Protein AF-V5EXM2-F1 (afdb_monomer_lite)

Secondary structure (DSSP, 8-state):
--HHHHHHHHHHHHHHTTS------PPP--TTSHHHHTT-PPPHHHHHHHHHHHHHS-PPSS-EEEEEE-TT-HHHHHHHHHHHHSSSS-SS--EEEEEE-TTSPEEEEEEE---HHHHHHHHGGGGGG-TTTTT--EEEEEEE-TTSPPEEEEEEEESSTHHHHHHHHHS--B-HHHHHHHHT----PPP-

Structure (mmCIF, N/CA/C/O backbone):
data_AF-V5EXM2-F1
#
_entry.id   AF-V5EXM2-F1
#
loop_
_atom_site.group_PDB
_atom_site.id
_atom_site.type_symbol
_atom_site.label_atom_id
_atom_site.label_alt_id
_atom_site.label_comp_id
_atom_site.label_asym_id
_atom_site.label_entity_id
_atom_site.label_seq_id
_atom_site.pdbx_PDB_ins_code
_atom_site.Cartn_x
_atom_site.Cartn_y
_atom_site.Cartn_z
_atom_site.occupancy
_atom_site.B_iso_or_equiv
_atom_site.auth_seq_id
_atom_site.auth_comp_id
_atom_site.auth_asym_id
_atom_site.auth_atom_id
_atom_site.pdbx_PDB_model_num
ATOM 1 N N . MET A 1 1 ? 71.764 18.000 -4.859 1.00 52.66 1 MET A N 1
ATOM 2 C CA . MET A 1 1 ? 70.547 18.421 -4.122 1.00 52.66 1 MET A CA 1
ATOM 3 C C . MET A 1 1 ? 69.247 18.201 -4.927 1.00 52.66 1 MET A C 1
ATOM 5 O O . MET A 1 1 ? 68.248 18.824 -4.618 1.00 52.66 1 MET A O 1
ATOM 9 N N . GLN A 1 2 ? 69.227 17.290 -5.917 1.00 54.72 2 GLN A N 1
ATOM 10 C CA . GLN A 1 2 ? 68.080 17.067 -6.829 1.00 54.72 2 GLN A CA 1
ATOM 11 C C . GLN A 1 2 ? 67.349 15.725 -6.624 1.00 54.72 2 GLN A C 1
ATOM 13 O O . GLN A 1 2 ? 66.209 15.574 -7.043 1.00 54.72 2 GLN A O 1
ATOM 18 N N . VAL A 1 3 ? 67.958 14.751 -5.938 1.00 48.56 3 VAL A N 1
ATOM 19 C CA . VAL A 1 3 ? 67.388 13.392 -5.798 1.00 48.56 3 VAL A CA 1
ATOM 20 C C . VAL A 1 3 ? 66.293 13.322 -4.720 1.00 48.56 3 VAL A C 1
ATOM 22 O O . VAL A 1 3 ? 65.346 12.550 -4.834 1.00 48.56 3 VAL A O 1
ATOM 25 N N . ARG A 1 4 ? 66.355 14.191 -3.700 1.00 41.91 4 ARG A N 1
ATOM 26 C CA . ARG A 1 4 ? 65.355 14.245 -2.614 1.00 41.91 4 ARG A CA 1
ATOM 27 C C . ARG A 1 4 ? 64.009 14.846 -3.034 1.00 41.91 4 ARG A C 1
ATOM 29 O O . ARG A 1 4 ? 63.000 14.543 -2.412 1.00 41.91 4 ARG A O 1
ATOM 36 N N . GLN A 1 5 ? 63.983 15.662 -4.088 1.00 48.09 5 GLN A N 1
ATOM 37 C CA . GLN A 1 5 ? 62.765 16.324 -4.566 1.00 48.09 5 GLN A CA 1
ATOM 38 C C . GLN A 1 5 ? 61.901 15.373 -5.412 1.00 48.09 5 GLN A C 1
ATOM 40 O O . GLN A 1 5 ? 60.679 15.391 -5.304 1.00 48.09 5 GLN A O 1
ATOM 45 N N . ILE A 1 6 ? 62.530 14.474 -6.178 1.00 52.81 6 ILE A N 1
ATOM 46 C CA . ILE A 1 6 ? 61.842 13.496 -7.039 1.00 52.81 6 ILE A CA 1
ATOM 47 C C . ILE A 1 6 ? 61.110 12.433 -6.203 1.00 52.81 6 ILE A C 1
ATOM 49 O O . ILE A 1 6 ? 59.976 12.073 -6.511 1.00 52.81 6 ILE A O 1
ATOM 53 N N . LEU A 1 7 ? 61.712 11.987 -5.096 1.00 48.03 7 LEU A N 1
ATOM 54 C CA . LEU A 1 7 ? 61.092 11.027 -4.173 1.00 48.03 7 LEU A CA 1
ATOM 55 C C . LEU A 1 7 ? 59.841 11.587 -3.477 1.00 48.03 7 LEU A C 1
ATOM 57 O O . LEU A 1 7 ? 58.894 10.841 -3.244 1.00 48.03 7 LEU A O 1
ATOM 61 N N . PHE A 1 8 ? 59.801 12.894 -3.201 1.00 50.97 8 PHE A N 1
ATOM 62 C CA . PHE A 1 8 ? 58.643 13.534 -2.569 1.00 50.97 8 PHE A CA 1
ATOM 63 C C . PHE A 1 8 ? 57.449 13.649 -3.532 1.00 50.97 8 PHE A C 1
ATOM 65 O O . PHE A 1 8 ? 56.317 13.366 -3.145 1.00 50.97 8 PHE A O 1
ATOM 72 N N . TYR A 1 9 ? 57.696 13.973 -4.807 1.00 50.25 9 TYR A N 1
ATOM 73 C CA . TYR A 1 9 ? 56.645 13.997 -5.834 1.00 50.25 9 TYR A CA 1
ATOM 74 C C . TYR A 1 9 ? 56.125 12.596 -6.177 1.00 50.25 9 TYR A C 1
ATOM 76 O O . TYR A 1 9 ? 54.918 12.419 -6.337 1.00 50.25 9 TYR A O 1
ATOM 84 N N . ALA A 1 10 ? 56.998 11.585 -6.219 1.00 51.72 10 ALA A N 1
ATOM 85 C CA . ALA A 1 10 ? 56.579 10.201 -6.438 1.00 51.72 10 ALA A CA 1
ATOM 86 C C . ALA A 1 10 ? 55.663 9.687 -5.310 1.00 51.72 10 ALA A C 1
ATOM 88 O O . ALA A 1 10 ? 54.694 8.982 -5.578 1.00 51.72 10 ALA A O 1
ATOM 89 N N . PHE A 1 11 ? 55.911 10.092 -4.059 1.00 47.28 11 PHE A N 1
ATOM 90 C CA . PHE A 1 11 ? 55.087 9.683 -2.919 1.00 47.28 11 PHE A CA 1
ATOM 91 C C . PHE A 1 11 ? 53.701 10.354 -2.906 1.00 47.28 11 PHE A C 1
ATOM 93 O O . PHE A 1 11 ? 52.715 9.716 -2.544 1.00 47.28 11 PHE A O 1
ATOM 100 N N . ILE A 1 12 ? 53.596 11.611 -3.358 1.00 51.69 12 ILE A N 1
ATOM 101 C CA . ILE A 1 12 ? 52.316 12.344 -3.441 1.00 51.69 12 ILE A CA 1
ATOM 102 C C . ILE A 1 12 ? 51.418 11.797 -4.565 1.00 51.69 12 ILE A C 1
ATOM 104 O O . ILE A 1 12 ? 50.200 11.735 -4.410 1.00 51.69 12 ILE A O 1
ATOM 108 N N . VAL A 1 13 ? 51.995 11.342 -5.682 1.00 50.03 13 VAL A N 1
ATOM 109 C CA . VAL A 1 13 ? 51.214 10.746 -6.783 1.00 50.03 13 VAL A CA 1
ATOM 110 C C . VAL A 1 13 ? 50.684 9.356 -6.409 1.00 50.03 13 VAL A C 1
ATOM 112 O O . VAL A 1 13 ? 49.566 9.007 -6.784 1.00 50.03 13 VAL A O 1
ATOM 115 N N . VAL A 1 14 ? 51.428 8.576 -5.618 1.00 48.16 14 VAL A N 1
ATOM 116 C CA . VAL A 1 14 ? 50.991 7.233 -5.193 1.00 48.16 14 VAL A CA 1
ATOM 117 C C . VAL A 1 14 ? 49.853 7.291 -4.163 1.00 48.16 14 VAL A C 1
ATOM 119 O O . VAL A 1 14 ? 48.978 6.427 -4.185 1.00 48.16 14 VAL A O 1
ATOM 122 N N . THR A 1 15 ? 49.782 8.322 -3.315 1.00 47.47 15 THR A N 1
ATOM 123 C CA . THR A 1 15 ? 48.682 8.464 -2.341 1.00 47.47 15 THR A CA 1
ATOM 124 C C . THR A 1 15 ? 47.398 9.044 -2.942 1.00 47.47 15 THR A C 1
ATOM 126 O O . THR A 1 15 ? 46.314 8.736 -2.450 1.00 47.47 15 THR A O 1
ATOM 129 N N . PHE A 1 16 ? 47.473 9.800 -4.045 1.00 40.69 16 PHE A N 1
ATOM 130 C CA . PHE A 1 16 ? 46.283 10.363 -4.702 1.00 40.69 16 PHE A CA 1
ATOM 131 C C . PHE A 1 16 ? 45.486 9.361 -5.555 1.00 40.69 16 PHE A C 1
ATOM 133 O O . PHE A 1 16 ? 44.303 9.581 -5.802 1.00 40.69 16 PHE A O 1
ATOM 140 N N . ILE A 1 17 ? 46.081 8.238 -5.973 1.00 47.41 17 ILE A N 1
ATOM 141 C CA . ILE A 1 17 ? 45.398 7.229 -6.814 1.00 47.41 17 ILE A CA 1
ATOM 142 C C . ILE A 1 17 ? 44.594 6.217 -5.966 1.00 47.41 17 ILE A C 1
ATOM 144 O O . ILE A 1 17 ? 43.781 5.457 -6.487 1.00 47.41 17 ILE A O 1
ATOM 148 N N . TRP A 1 18 ? 44.750 6.237 -4.639 1.00 41.38 18 TRP A N 1
ATOM 149 C CA . TRP A 1 18 ? 43.935 5.450 -3.700 1.00 41.38 18 TRP A CA 1
ATOM 1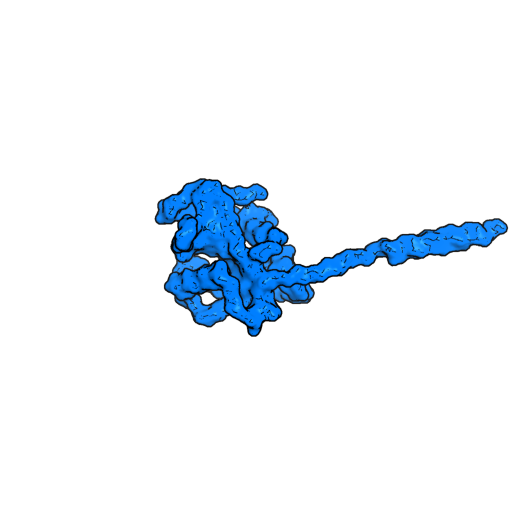50 C C . TRP A 1 18 ? 42.738 6.215 -3.116 1.00 41.38 18 TRP A C 1
ATOM 152 O O . TRP A 1 18 ? 42.017 5.692 -2.268 1.00 41.38 18 TRP A O 1
ATOM 162 N N . GLY A 1 19 ? 42.486 7.439 -3.583 1.00 40.16 19 GLY A N 1
ATOM 163 C CA . GLY A 1 19 ? 41.277 8.188 -3.269 1.00 40.16 19 GLY A CA 1
ATOM 164 C C . GLY A 1 19 ? 40.171 7.905 -4.285 1.00 40.16 19 GLY A C 1
ATOM 165 O O . GLY A 1 19 ? 40.330 8.191 -5.466 1.00 40.16 19 GLY A O 1
ATOM 1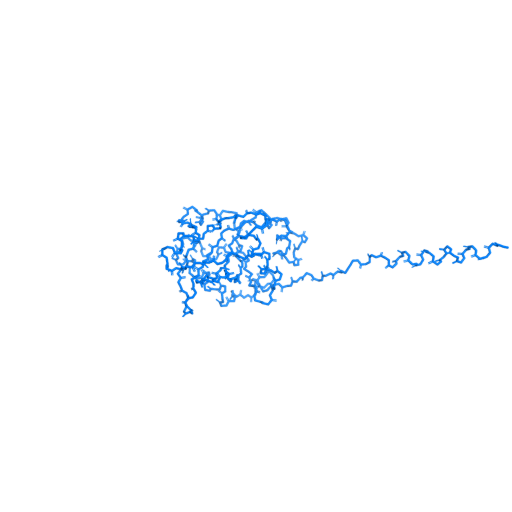66 N N . CYS A 1 20 ? 39.032 7.407 -3.800 1.00 45.62 20 CYS A N 1
ATOM 167 C CA . CYS A 1 20 ? 37.744 7.310 -4.506 1.00 45.62 20 CYS A CA 1
ATOM 168 C C . CYS A 1 20 ? 37.494 6.062 -5.374 1.00 45.62 20 CYS A C 1
ATOM 170 O O . CYS A 1 20 ? 36.904 6.152 -6.450 1.00 45.62 20 CYS A O 1
ATOM 172 N N . VAL A 1 21 ? 37.769 4.859 -4.858 1.00 40.53 21 VAL A N 1
ATOM 173 C CA . VAL A 1 21 ? 36.898 3.723 -5.212 1.00 40.53 21 VAL A CA 1
ATOM 174 C C . VAL A 1 21 ? 35.639 3.857 -4.363 1.00 40.53 21 VAL A C 1
ATOM 176 O O . VAL A 1 21 ? 35.590 3.385 -3.229 1.00 40.53 21 VAL A O 1
ATOM 179 N N . ALA A 1 22 ? 34.627 4.550 -4.893 1.00 46.78 22 ALA A N 1
ATOM 180 C CA . ALA A 1 22 ? 33.300 4.546 -4.290 1.00 46.78 22 ALA A CA 1
ATOM 181 C C . ALA A 1 22 ? 32.884 3.080 -4.067 1.00 46.78 22 ALA A C 1
ATOM 183 O O . ALA A 1 22 ? 32.997 2.279 -5.008 1.00 46.78 22 ALA A O 1
ATOM 184 N N . PRO A 1 23 ? 32.450 2.688 -2.854 1.00 39.12 23 PRO A N 1
ATOM 185 C CA . PRO A 1 23 ? 32.012 1.327 -2.612 1.00 39.12 23 PRO A CA 1
ATOM 186 C C . PRO A 1 23 ? 30.907 1.022 -3.618 1.00 39.12 23 PRO A C 1
ATOM 188 O O . PRO A 1 23 ? 29.861 1.667 -3.631 1.00 39.12 23 PRO A O 1
ATOM 191 N N . ARG A 1 24 ? 31.149 0.054 -4.510 1.00 38.88 24 ARG A N 1
ATOM 192 C CA . ARG A 1 24 ? 30.105 -0.497 -5.375 1.00 38.88 24 ARG A CA 1
ATOM 193 C C . ARG A 1 24 ? 29.160 -1.278 -4.471 1.00 38.88 24 ARG A C 1
ATOM 195 O O . ARG A 1 24 ? 29.269 -2.500 -4.364 1.00 38.88 24 ARG A O 1
ATOM 202 N N . THR A 1 25 ? 28.260 -0.574 -3.792 1.00 47.91 25 THR A N 1
ATOM 203 C CA . THR A 1 25 ? 27.122 -1.172 -3.105 1.00 47.91 25 THR A CA 1
ATOM 204 C C . THR A 1 25 ? 26.387 -2.002 -4.144 1.00 47.91 25 THR A C 1
ATOM 206 O O . THR A 1 25 ? 25.862 -1.509 -5.144 1.00 47.91 25 THR A O 1
ATOM 209 N N . ARG A 1 26 ? 26.453 -3.327 -3.982 1.00 50.69 26 ARG A N 1
ATOM 210 C CA . ARG A 1 26 ? 25.687 -4.232 -4.834 1.00 50.69 26 ARG A CA 1
ATOM 211 C C . ARG A 1 26 ? 24.223 -3.840 -4.642 1.00 50.69 26 ARG A C 1
ATOM 213 O O . ARG A 1 26 ? 23.793 -3.801 -3.493 1.00 50.69 26 ARG A O 1
ATOM 220 N N . PRO A 1 27 ? 23.454 -3.589 -5.713 1.00 56.47 27 PRO A N 1
ATOM 221 C CA . PRO A 1 27 ? 22.081 -3.156 -5.529 1.00 56.47 27 PRO A CA 1
ATOM 222 C C . PRO A 1 27 ? 21.318 -4.252 -4.787 1.00 56.47 27 PRO A C 1
ATOM 224 O O . PRO A 1 27 ? 21.400 -5.431 -5.177 1.00 56.47 27 PRO A O 1
ATOM 227 N N . GLN A 1 28 ? 20.633 -3.859 -3.714 1.00 62.09 28 GLN A N 1
ATOM 228 C CA . GLN A 1 28 ? 19.894 -4.766 -2.848 1.00 62.09 28 GLN A CA 1
ATOM 229 C C . GLN A 1 28 ? 18.811 -5.484 -3.668 1.00 62.09 28 GLN A C 1
ATOM 231 O O . GLN A 1 28 ? 18.211 -4.927 -4.594 1.00 62.09 28 GLN A O 1
ATOM 236 N N . LYS A 1 29 ? 18.622 -6.781 -3.405 1.00 59.94 29 LYS A N 1
ATOM 237 C CA . LYS A 1 29 ? 17.594 -7.590 -4.069 1.00 59.94 29 LYS A CA 1
ATOM 238 C C . LYS A 1 29 ? 16.406 -7.722 -3.131 1.00 59.94 29 LYS A C 1
ATOM 240 O O . LYS A 1 29 ? 16.472 -8.506 -2.193 1.00 59.94 29 LYS A O 1
ATOM 245 N N . TYR A 1 30 ? 15.319 -7.029 -3.440 1.00 64.31 30 TYR A N 1
ATOM 246 C CA . TYR A 1 30 ? 14.054 -7.232 -2.741 1.00 64.31 30 TYR A CA 1
ATOM 247 C C . TYR A 1 30 ? 13.278 -8.419 -3.347 1.00 64.31 30 TYR A C 1
ATOM 249 O O . TYR A 1 30 ? 13.287 -8.599 -4.584 1.00 64.31 30 TYR A O 1
ATOM 257 N N . PRO A 1 31 ? 12.604 -9.234 -2.513 1.00 57.19 31 PRO A N 1
ATOM 258 C CA . PRO A 1 31 ? 11.591 -10.181 -2.970 1.00 57.19 31 PRO A CA 1
ATOM 259 C C . PRO A 1 31 ? 10.565 -9.486 -3.878 1.00 57.19 31 PRO A C 1
ATOM 261 O O . PRO A 1 31 ? 10.174 -8.349 -3.636 1.00 57.19 31 PRO A O 1
ATOM 264 N N . GLY A 1 32 ? 10.184 -10.147 -4.974 1.00 53.75 32 GLY A N 1
ATOM 265 C CA . GLY A 1 32 ? 9.247 -9.605 -5.965 1.00 53.75 32 GLY A CA 1
ATOM 266 C C . GLY A 1 32 ? 9.788 -8.549 -6.959 1.00 53.75 32 GLY A C 1
ATOM 267 O O . GLY A 1 32 ? 9.046 -8.073 -7.814 1.00 53.75 32 GLY A O 1
ATOM 268 N N . SER A 1 33 ? 11.084 -8.213 -6.977 1.00 57.12 33 SER A N 1
ATOM 269 C CA . SER A 1 33 ? 11.683 -7.466 -8.108 1.00 57.12 33 SER A CA 1
ATOM 270 C C . SER A 1 33 ? 11.597 -8.250 -9.441 1.00 57.12 33 SER A C 1
ATOM 272 O O . SER A 1 33 ? 11.385 -9.458 -9.456 1.00 57.12 33 SER A O 1
ATOM 274 N N . ARG A 1 34 ? 11.759 -7.608 -10.614 1.00 52.56 34 ARG A N 1
ATOM 275 C CA . ARG A 1 34 ? 11.484 -8.211 -11.953 1.00 52.56 34 ARG A CA 1
ATOM 276 C C . ARG A 1 34 ? 12.113 -9.603 -12.200 1.00 52.56 34 ARG A C 1
ATOM 278 O O . ARG A 1 34 ? 11.586 -10.352 -13.014 1.00 52.56 34 ARG A O 1
ATOM 285 N N . GLY A 1 35 ? 13.215 -9.942 -11.522 1.00 44.28 35 GLY A N 1
ATOM 286 C CA . GLY A 1 35 ? 13.870 -11.257 -11.597 1.00 44.28 35 GLY A CA 1
ATOM 287 C C . GLY A 1 35 ? 13.246 -12.371 -10.737 1.00 44.28 35 GLY A C 1
ATOM 288 O O . GLY A 1 35 ? 13.585 -13.536 -10.937 1.00 44.28 35 GLY A O 1
ATOM 289 N N . THR A 1 36 ? 12.355 -12.037 -9.800 1.00 47.81 36 THR A N 1
ATOM 290 C CA . THR A 1 36 ? 11.598 -12.963 -8.938 1.00 47.81 36 THR A CA 1
ATOM 291 C C . THR A 1 36 ? 10.095 -12.956 -9.243 1.00 47.81 36 THR A C 1
ATOM 293 O O . THR A 1 36 ? 9.458 -13.986 -9.054 1.00 47.81 36 THR A O 1
ATOM 296 N N . VAL A 1 37 ? 9.541 -11.888 -9.846 1.00 51.38 37 VAL A N 1
ATOM 297 C CA . VAL A 1 37 ? 8.148 -11.878 -10.370 1.00 51.38 37 VAL A CA 1
ATOM 298 C C . VAL A 1 37 ? 7.919 -12.966 -11.418 1.00 51.38 37 VAL A C 1
ATOM 300 O O . VAL A 1 37 ? 6.855 -13.573 -11.464 1.00 51.38 37 VAL A O 1
ATOM 303 N N . SER A 1 38 ? 8.907 -13.223 -12.281 1.00 46.25 38 SER A N 1
ATOM 304 C CA . SER A 1 38 ? 8.812 -14.279 -13.296 1.00 46.25 38 SER A CA 1
ATOM 305 C C . SER A 1 38 ? 8.952 -15.692 -12.719 1.00 46.25 38 SER A C 1
ATOM 307 O O . SER A 1 38 ? 8.753 -16.652 -13.457 1.00 46.25 38 SER A O 1
ATOM 309 N N . LYS A 1 39 ? 9.311 -15.827 -11.434 1.00 46.12 39 LYS A N 1
ATOM 310 C CA . LYS A 1 39 ? 9.654 -17.101 -10.786 1.00 46.12 39 LYS A CA 1
ATOM 311 C C . LYS A 1 39 ? 8.672 -17.548 -9.698 1.00 46.12 39 LYS A C 1
ATOM 313 O O . LYS A 1 39 ? 8.855 -18.638 -9.172 1.00 46.12 39 LYS A O 1
ATOM 318 N N . GLY A 1 40 ? 7.649 -16.768 -9.348 1.00 52.28 40 GLY A N 1
ATOM 319 C CA . GLY A 1 40 ? 6.733 -17.171 -8.279 1.00 52.28 40 GLY A CA 1
ATOM 320 C C . GLY A 1 40 ? 5.542 -16.246 -8.050 1.00 52.28 40 GLY A C 1
ATOM 321 O O . GLY A 1 40 ? 5.506 -15.108 -8.523 1.00 52.28 40 GLY A O 1
ATOM 322 N N . ARG A 1 41 ? 4.556 -16.783 -7.317 1.00 66.44 41 ARG A N 1
ATOM 323 C CA . ARG A 1 41 ? 3.422 -16.040 -6.743 1.00 66.44 41 ARG A CA 1
ATOM 324 C C . ARG A 1 41 ? 3.938 -15.016 -5.719 1.00 66.44 41 ARG A C 1
ATOM 326 O O . ARG A 1 41 ? 5.077 -15.124 -5.267 1.00 66.44 41 ARG A O 1
ATOM 333 N N . ALA A 1 42 ? 3.120 -14.013 -5.395 1.00 76.62 42 ALA A N 1
ATOM 334 C CA . ALA A 1 42 ? 3.431 -13.081 -4.313 1.00 76.62 42 ALA A CA 1
ATOM 335 C C . ALA A 1 42 ? 3.641 -13.829 -2.987 1.00 76.62 42 ALA A C 1
ATOM 337 O O . ALA A 1 42 ? 3.134 -14.941 -2.824 1.00 76.62 42 ALA A O 1
ATOM 338 N N . THR A 1 43 ? 4.386 -13.230 -2.054 1.00 83.94 43 THR A N 1
ATOM 339 C CA . THR A 1 43 ? 4.405 -13.711 -0.663 1.00 83.94 43 THR A CA 1
ATOM 340 C C . THR A 1 43 ? 2.986 -13.698 -0.103 1.00 83.94 43 THR A C 1
ATOM 342 O O . THR A 1 43 ? 2.155 -12.920 -0.567 1.00 83.94 43 THR A O 1
ATOM 345 N N . GLU A 1 44 ? 2.689 -14.541 0.886 1.00 85.38 44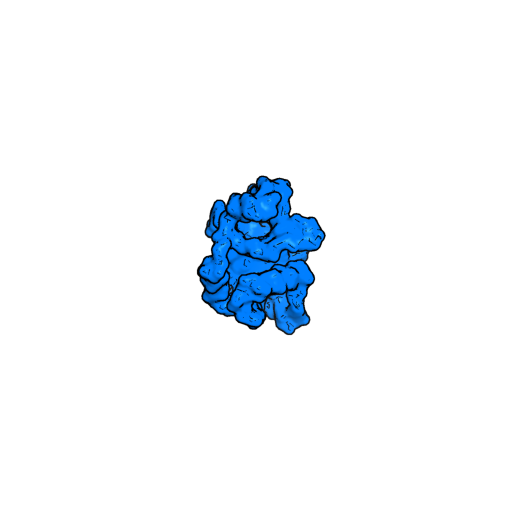 GLU A N 1
ATOM 346 C CA . GLU A 1 44 ? 1.335 -14.651 1.454 1.00 85.38 44 GLU A CA 1
ATOM 347 C C . GLU A 1 44 ? 0.792 -13.290 1.910 1.00 85.38 44 GLU A C 1
ATOM 349 O O . GLU A 1 44 ? -0.310 -12.909 1.512 1.00 85.38 44 GLU A O 1
ATOM 354 N N . ARG A 1 45 ? 1.627 -12.500 2.605 1.00 87.38 45 ARG A N 1
ATOM 355 C CA . ARG A 1 45 ? 1.308 -11.132 3.046 1.00 87.38 45 ARG A CA 1
ATOM 356 C C . ARG A 1 45 ? 0.861 -10.242 1.887 1.00 87.38 45 ARG A C 1
ATOM 358 O O . ARG A 1 45 ? -0.180 -9.610 1.956 1.00 87.38 45 ARG A O 1
ATOM 365 N N . VAL A 1 46 ? 1.617 -10.205 0.791 1.00 89.25 46 VAL A N 1
ATOM 366 C CA . VAL A 1 46 ? 1.282 -9.378 -0.382 1.00 89.25 46 VAL A CA 1
ATOM 367 C C . VAL A 1 46 ? 0.113 -9.976 -1.182 1.00 89.25 46 VAL A C 1
ATOM 369 O O . VAL A 1 46 ? -0.686 -9.248 -1.778 1.00 89.25 46 VAL A O 1
ATOM 372 N N . GLN A 1 47 ? -0.010 -11.303 -1.204 1.00 88.19 47 GLN A N 1
ATOM 373 C CA . GLN A 1 47 ? -1.057 -12.024 -1.923 1.00 88.19 47 GLN A CA 1
ATOM 374 C C . GLN A 1 47 ? -2.442 -11.780 -1.316 1.00 88.19 47 GLN A C 1
ATOM 376 O O . GLN A 1 47 ? -3.420 -11.738 -2.070 1.00 88.19 47 GLN A O 1
ATOM 381 N N . GLU A 1 48 ? -2.539 -11.571 -0.003 1.00 90.69 48 GLU A N 1
ATOM 382 C CA . GLU A 1 48 ? -3.792 -11.177 0.639 1.00 90.69 48 GLU A CA 1
ATOM 383 C C . GLU A 1 48 ? -4.311 -9.853 0.062 1.00 90.69 48 GLU A C 1
ATOM 385 O O . GLU A 1 48 ? -5.425 -9.810 -0.462 1.00 90.69 48 GLU A O 1
ATOM 390 N N . PHE A 1 49 ? -3.474 -8.811 0.012 1.00 91.88 49 PHE A N 1
ATOM 391 C CA . PHE A 1 49 ? -3.845 -7.520 -0.584 1.00 91.88 49 PHE A CA 1
ATOM 392 C C . PHE A 1 49 ? -4.278 -7.653 -2.044 1.00 91.88 49 PHE A C 1
ATOM 394 O O . PHE A 1 49 ? -5.285 -7.072 -2.445 1.00 91.88 49 PHE A O 1
ATOM 401 N N . ILE A 1 50 ? -3.543 -8.430 -2.848 1.00 88.50 50 ILE A N 1
ATOM 402 C CA . ILE A 1 50 ? -3.887 -8.662 -4.260 1.00 88.50 50 ILE A CA 1
ATOM 403 C C . ILE A 1 50 ? -5.266 -9.321 -4.385 1.00 88.50 50 ILE A C 1
ATOM 405 O O . ILE A 1 50 ? -6.037 -8.955 -5.273 1.00 88.50 50 ILE A O 1
ATOM 409 N N . THR A 1 51 ? -5.572 -10.283 -3.512 1.00 88.06 51 THR A N 1
ATOM 410 C CA . THR A 1 51 ? -6.853 -11.001 -3.501 1.00 88.06 51 THR A CA 1
ATOM 411 C C . THR A 1 51 ? -8.001 -10.087 -3.079 1.00 88.06 51 THR A C 1
ATOM 413 O O . THR A 1 51 ? -9.026 -10.046 -3.753 1.00 88.06 51 THR A O 1
ATOM 416 N N . ARG A 1 52 ? -7.832 -9.297 -2.012 1.00 88.62 52 ARG A N 1
ATOM 417 C CA . ARG A 1 52 ? -8.864 -8.353 -1.552 1.00 88.62 52 ARG A CA 1
ATOM 418 C C . ARG A 1 52 ? -9.128 -7.256 -2.586 1.00 88.62 52 ARG A C 1
ATOM 420 O O . ARG A 1 52 ? -10.279 -6.955 -2.896 1.00 88.62 52 ARG A O 1
ATOM 427 N N . LEU A 1 53 ? -8.067 -6.716 -3.194 1.00 87.25 53 LEU A N 1
ATOM 428 C CA . LEU A 1 53 ? -8.182 -5.723 -4.263 1.00 87.25 53 LEU A CA 1
ATOM 429 C C . LEU A 1 53 ? -8.942 -6.264 -5.472 1.00 87.25 53 LEU A C 1
ATOM 431 O O . LEU A 1 53 ? -9.789 -5.557 -6.012 1.00 87.25 53 LEU A O 1
ATOM 435 N N . SER A 1 54 ? -8.669 -7.495 -5.911 1.00 82.88 54 SER A N 1
ATOM 436 C CA . SER A 1 54 ? -9.355 -8.072 -7.075 1.00 82.88 54 SER A CA 1
ATOM 437 C C . SER A 1 54 ? -10.835 -8.365 -6.820 1.00 82.88 54 SER A C 1
ATOM 439 O O . SER A 1 54 ? -11.619 -8.344 -7.763 1.00 82.88 54 SER A O 1
ATOM 441 N N . GLN A 1 55 ? -11.226 -8.604 -5.566 1.00 85.19 55 GLN A N 1
ATOM 442 C CA . GLN A 1 55 ? -12.624 -8.802 -5.177 1.00 85.19 55 GLN A CA 1
ATOM 443 C C . GLN A 1 55 ? -13.411 -7.488 -5.143 1.00 85.19 55 GLN A C 1
ATOM 445 O O . GLN A 1 55 ? -14.562 -7.446 -5.568 1.00 85.19 55 GLN A O 1
ATOM 450 N N . GLN A 1 56 ? -12.800 -6.410 -4.649 1.00 78.44 56 GLN A N 1
ATOM 451 C CA . GLN A 1 56 ? -13.477 -5.118 -4.496 1.00 78.44 56 GLN A CA 1
ATOM 452 C C . GLN A 1 56 ? -13.481 -4.269 -5.770 1.00 78.44 56 GLN A C 1
ATOM 454 O O . GLN A 1 56 ? -14.289 -3.352 -5.917 1.00 78.44 56 GLN A O 1
ATOM 459 N N . THR A 1 57 ? -12.567 -4.540 -6.700 1.00 67.62 57 THR A N 1
ATOM 460 C CA . THR A 1 57 ? -12.343 -3.676 -7.857 1.00 67.62 57 THR A CA 1
ATOM 461 C C . THR A 1 57 ? -12.533 -4.443 -9.158 1.00 67.62 57 THR A C 1
ATOM 463 O O . THR A 1 57 ? -12.113 -5.587 -9.296 1.00 67.62 57 THR A O 1
ATOM 466 N N . ARG A 1 58 ? -13.090 -3.784 -10.182 1.00 67.44 58 ARG A N 1
ATOM 467 C CA . ARG A 1 58 ? -13.109 -4.305 -11.564 1.00 67.44 58 ARG A CA 1
ATOM 468 C C . ARG A 1 58 ? -11.731 -4.197 -12.230 1.00 67.44 58 ARG A C 1
ATOM 470 O O . ARG A 1 58 ? -11.623 -3.845 -13.403 1.00 67.44 58 ARG A O 1
ATOM 477 N N . ILE A 1 59 ? -10.660 -4.414 -11.472 1.00 65.31 59 ILE A N 1
ATOM 478 C CA . ILE A 1 59 ? -9.311 -4.386 -12.011 1.00 65.31 59 ILE A CA 1
ATOM 479 C C . ILE A 1 59 ? -9.086 -5.691 -12.795 1.00 65.31 59 ILE A C 1
ATOM 481 O O . ILE A 1 59 ? -9.397 -6.772 -12.296 1.00 65.31 59 ILE A O 1
ATOM 485 N N . PRO A 1 60 ? -8.547 -5.624 -14.026 1.00 60.41 60 PRO A N 1
ATOM 486 C CA . PRO A 1 60 ? -8.341 -6.803 -14.858 1.00 60.41 60 PRO A CA 1
ATOM 487 C C . PRO A 1 60 ? -7.437 -7.845 -14.182 1.00 60.41 60 PRO A C 1
ATOM 489 O O . PRO A 1 60 ? -6.543 -7.480 -13.413 1.00 60.41 60 PRO A O 1
ATOM 492 N N . PRO A 1 61 ? -7.594 -9.140 -14.509 1.00 54.56 61 PRO A N 1
ATOM 493 C CA . PRO A 1 61 ? -6.780 -10.206 -13.938 1.00 54.56 61 PRO A CA 1
ATOM 494 C C . PRO A 1 61 ? -5.282 -9.956 -14.180 1.00 54.56 61 PRO A C 1
ATOM 496 O O . PRO A 1 61 ? -4.835 -9.704 -15.300 1.00 54.56 61 PRO A O 1
ATOM 499 N N . ARG A 1 62 ? -4.482 -10.042 -13.106 1.00 65.94 62 ARG A N 1
ATOM 500 C CA . ARG A 1 62 ? -3.026 -9.769 -13.084 1.00 65.94 62 ARG A CA 1
ATOM 501 C C . ARG A 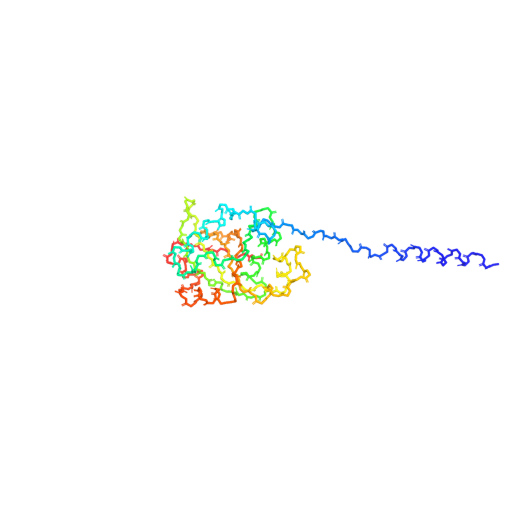1 62 ? -2.656 -8.356 -13.578 1.00 65.94 62 ARG A C 1
ATOM 503 O O . ARG A 1 62 ? -1.866 -8.215 -14.523 1.00 65.94 62 ARG A O 1
ATOM 510 N N . PRO A 1 63 ? -3.151 -7.299 -12.921 1.00 71.69 63 PRO A N 1
ATOM 511 C CA . PRO A 1 63 ? -2.923 -5.911 -13.335 1.00 71.69 63 PRO A CA 1
ATOM 512 C C . PRO A 1 63 ? -1.505 -5.420 -12.993 1.00 71.69 63 PRO A C 1
ATOM 514 O O . PRO A 1 63 ? -1.031 -4.413 -13.529 1.00 71.69 63 PRO A O 1
ATOM 517 N N . TYR A 1 64 ? -0.810 -6.141 -12.110 1.00 78.62 64 TYR A N 1
ATOM 518 C CA . TYR A 1 64 ? 0.483 -5.762 -11.558 1.00 78.62 64 TYR A CA 1
ATOM 519 C C . TYR A 1 64 ? 1.636 -6.372 -12.360 1.00 78.62 64 TYR A C 1
ATOM 521 O O . TYR A 1 64 ? 1.584 -7.516 -12.817 1.00 78.62 64 TYR A O 1
ATOM 529 N N . LYS A 1 65 ? 2.680 -5.570 -12.566 1.00 77.94 65 LYS A N 1
ATOM 530 C CA . LYS A 1 65 ? 3.921 -5.940 -13.257 1.00 77.94 65 LYS A CA 1
ATOM 531 C C . LYS A 1 65 ? 5.012 -6.357 -12.283 1.00 77.94 65 LYS A C 1
ATOM 533 O O . LYS A 1 65 ? 5.875 -7.144 -12.652 1.00 77.94 65 LYS A O 1
ATOM 538 N N . VAL A 1 66 ? 5.005 -5.750 -11.100 1.00 80.81 66 VAL A N 1
ATOM 539 C CA . VAL A 1 66 ? 5.981 -5.942 -10.027 1.00 80.81 66 VAL A CA 1
ATOM 540 C C . VAL A 1 66 ? 5.234 -5.815 -8.707 1.00 80.81 66 VAL A C 1
ATOM 542 O O . VAL A 1 66 ? 4.332 -4.982 -8.598 1.00 80.81 66 VAL A O 1
ATOM 545 N N . TRP A 1 67 ? 5.616 -6.628 -7.737 1.00 84.75 67 TRP A N 1
ATOM 546 C CA . TRP A 1 67 ? 5.210 -6.506 -6.344 1.00 84.75 67 TRP A CA 1
ATOM 547 C C . TRP A 1 67 ? 6.478 -6.520 -5.493 1.00 84.75 67 TRP A C 1
ATOM 549 O O . TRP A 1 67 ? 7.428 -7.177 -5.876 1.00 84.75 67 TRP A O 1
ATOM 559 N N . LEU A 1 68 ? 6.541 -5.781 -4.398 1.00 85.88 68 LEU A N 1
ATOM 560 C CA . LEU A 1 68 ? 7.672 -5.798 -3.471 1.00 85.88 68 LEU A CA 1
ATOM 561 C C . LEU A 1 68 ? 7.137 -6.106 -2.080 1.00 85.88 68 LEU A C 1
ATOM 563 O O . LEU A 1 68 ? 6.071 -5.605 -1.726 1.00 85.88 68 LEU A O 1
ATOM 567 N N . ASP A 1 69 ? 7.872 -6.913 -1.327 1.00 87.69 69 ASP A N 1
ATOM 568 C CA . ASP A 1 69 ? 7.613 -7.186 0.088 1.00 87.69 69 ASP A CA 1
ATOM 569 C C . ASP A 1 69 ? 8.724 -6.526 0.909 1.00 87.69 69 ASP A C 1
ATOM 571 O O . ASP A 1 69 ? 9.904 -6.688 0.575 1.00 87.69 69 ASP A O 1
ATOM 575 N N . VAL A 1 70 ? 8.352 -5.759 1.937 1.00 87.88 70 VAL A N 1
ATOM 576 C CA . VAL A 1 70 ? 9.321 -5.070 2.804 1.00 87.88 70 VAL A CA 1
ATOM 577 C C . VAL A 1 70 ? 9.931 -5.977 3.870 1.00 87.88 70 VAL A C 1
ATOM 579 O O . VAL A 1 70 ? 10.791 -5.526 4.617 1.00 87.88 70 VAL A O 1
ATOM 582 N N . ASN A 1 71 ? 9.516 -7.243 3.972 1.00 83.62 71 ASN A N 1
ATOM 583 C CA . ASN A 1 71 ? 10.015 -8.165 4.990 1.00 83.62 71 ASN A CA 1
ATOM 584 C C . ASN A 1 71 ? 11.558 -8.236 5.013 1.00 83.62 71 ASN A C 1
ATOM 586 O O . ASN A 1 71 ? 12.180 -8.728 4.067 1.00 83.62 71 ASN A O 1
ATOM 590 N N . GLY A 1 72 ? 12.163 -7.744 6.101 1.00 76.69 72 GLY A N 1
ATOM 591 C CA . GLY A 1 72 ? 13.618 -7.665 6.277 1.00 76.69 72 GLY A CA 1
ATOM 592 C C . GLY A 1 72 ? 14.316 -6.585 5.436 1.00 76.69 72 GLY A C 1
ATOM 593 O O . GLY A 1 72 ? 15.524 -6.670 5.221 1.00 76.69 72 GLY A O 1
ATOM 594 N N . ALA A 1 73 ? 13.576 -5.599 4.923 1.00 82.62 73 ALA A N 1
ATOM 595 C CA . ALA A 1 73 ? 14.062 -4.528 4.056 1.00 82.62 73 ALA A CA 1
ATOM 596 C C . ALA A 1 73 ? 13.724 -3.138 4.630 1.00 82.62 73 ALA A C 1
ATOM 598 O O . ALA A 1 73 ? 12.922 -2.402 4.057 1.00 82.62 73 ALA A O 1
ATOM 599 N N . GLU A 1 74 ? 14.377 -2.772 5.735 1.00 85.06 74 GLU A N 1
ATOM 600 C CA . GLU A 1 74 ? 14.156 -1.511 6.470 1.00 85.06 74 GLU A CA 1
ATOM 601 C C . GLU A 1 74 ? 14.277 -0.258 5.586 1.00 85.06 74 GLU A C 1
ATOM 603 O O . GLU A 1 74 ? 13.462 0.655 5.682 1.00 85.06 74 GLU A O 1
ATOM 608 N N . GLU A 1 75 ? 15.252 -0.222 4.670 1.00 84.62 75 GLU A N 1
ATOM 609 C CA . GLU A 1 75 ? 15.418 0.893 3.725 1.00 84.62 75 GLU A CA 1
ATOM 610 C C . GLU A 1 75 ? 14.187 1.063 2.821 1.00 84.62 75 GLU A C 1
ATOM 612 O O . GLU A 1 75 ? 13.732 2.181 2.576 1.00 84.62 75 GLU A O 1
ATOM 617 N N . LEU A 1 76 ? 13.615 -0.050 2.350 1.00 84.69 76 LEU A N 1
ATOM 618 C CA . LEU A 1 76 ? 12.421 -0.026 1.513 1.00 84.69 76 LEU A CA 1
ATOM 619 C C . LEU A 1 76 ? 11.196 0.404 2.325 1.00 84.69 76 LEU A C 1
ATOM 621 O O . LEU A 1 76 ? 10.409 1.211 1.841 1.00 84.69 76 LEU A O 1
ATOM 625 N N . GLU A 1 77 ? 11.039 -0.113 3.544 1.00 88.38 77 GLU A N 1
ATOM 626 C CA . GLU A 1 77 ? 9.968 0.298 4.455 1.00 88.38 77 GLU A CA 1
ATOM 627 C C . GLU A 1 77 ? 10.011 1.805 4.728 1.00 88.38 77 GLU A C 1
ATOM 629 O O . GLU A 1 77 ? 8.998 2.481 4.539 1.00 88.38 77 GLU A O 1
ATOM 634 N N . LYS A 1 78 ? 11.191 2.342 5.061 1.00 86.88 78 LYS A N 1
ATOM 635 C CA . LYS A 1 78 ? 11.386 3.774 5.297 1.00 86.88 78 LYS A CA 1
ATOM 636 C C . LYS A 1 78 ? 10.989 4.610 4.082 1.00 86.88 78 LYS A C 1
ATOM 638 O O . LYS A 1 78 ? 10.160 5.499 4.198 1.00 86.88 78 LYS A O 1
ATOM 643 N N . ILE A 1 79 ? 11.494 4.277 2.896 1.00 86.94 79 ILE A N 1
ATOM 644 C CA . ILE A 1 79 ? 11.178 5.025 1.668 1.00 86.94 79 ILE A CA 1
ATOM 645 C C . ILE A 1 79 ? 9.680 5.005 1.356 1.00 86.94 79 ILE A C 1
ATOM 647 O O . ILE A 1 79 ? 9.121 6.004 0.905 1.00 86.94 79 ILE A O 1
ATOM 651 N N . LEU A 1 80 ? 9.016 3.868 1.563 1.00 88.00 80 LEU A N 1
ATOM 652 C CA . LEU A 1 80 ? 7.574 3.766 1.354 1.00 88.00 80 LEU A CA 1
ATOM 653 C C . LEU A 1 80 ? 6.779 4.568 2.389 1.00 88.00 80 LEU A C 1
ATOM 655 O O . LEU A 1 80 ? 5.750 5.140 2.030 1.00 88.00 80 LEU A O 1
ATOM 659 N N . SER A 1 81 ? 7.265 4.633 3.628 1.00 88.12 81 SER A N 1
ATOM 660 C CA . SER A 1 81 ? 6.725 5.502 4.673 1.00 88.12 81 SER A CA 1
ATOM 661 C C . SER A 1 81 ? 6.889 6.982 4.306 1.00 88.12 81 SER A C 1
ATOM 663 O O . SER A 1 81 ? 5.904 7.715 4.295 1.00 88.12 81 SER A O 1
ATOM 665 N N . ASP A 1 82 ? 8.078 7.414 3.884 1.00 85.69 82 ASP A N 1
ATOM 666 C CA . ASP A 1 82 ? 8.360 8.810 3.509 1.00 85.69 82 ASP A CA 1
ATOM 667 C C . ASP A 1 82 ? 7.481 9.275 2.326 1.00 85.69 82 ASP A C 1
ATOM 669 O O . ASP A 1 82 ? 7.010 10.415 2.267 1.00 85.69 82 ASP A O 1
ATOM 673 N N . LEU A 1 83 ? 7.167 8.368 1.388 1.00 83.25 83 LEU A N 1
ATOM 674 C CA . LEU A 1 83 ? 6.223 8.642 0.295 1.00 83.25 83 LEU A CA 1
ATOM 675 C C . LEU A 1 83 ? 4.780 8.887 0.770 1.00 83.25 83 LEU A C 1
ATOM 677 O O . LEU A 1 83 ? 4.001 9.499 0.033 1.00 83.25 83 LEU A O 1
ATOM 681 N N . LEU A 1 84 ? 4.412 8.395 1.953 1.00 82.69 84 LEU A N 1
ATOM 682 C CA . LEU A 1 84 ? 3.088 8.557 2.555 1.00 82.69 84 LEU A CA 1
ATOM 683 C C . LEU A 1 84 ? 3.017 9.714 3.561 1.00 82.69 84 LEU A C 1
ATOM 685 O O . LEU A 1 84 ? 1.923 10.244 3.756 1.00 82.69 84 LEU A O 1
ATOM 689 N N . PHE A 1 85 ? 4.136 10.082 4.197 1.00 78.94 85 PHE A N 1
ATOM 690 C CA . PHE A 1 85 ? 4.139 10.919 5.405 1.00 78.94 85 PHE A CA 1
ATOM 691 C C . PHE A 1 85 ? 5.096 12.133 5.401 1.00 78.94 85 PHE A C 1
ATOM 693 O O . PHE A 1 85 ? 5.183 12.750 6.454 1.00 78.94 85 PHE A O 1
ATOM 700 N N . ASP A 1 86 ? 5.663 12.539 4.239 1.00 64.12 86 ASP A N 1
ATOM 701 C CA . ASP A 1 86 ? 6.466 13.781 3.958 1.00 64.12 86 ASP A CA 1
ATOM 702 C C . ASP A 1 86 ? 8.012 13.561 3.937 1.00 64.12 86 ASP A C 1
ATOM 704 O O . ASP A 1 86 ? 8.494 12.661 4.604 1.00 64.12 86 ASP A O 1
ATOM 708 N N . GLU A 1 87 ? 8.909 14.248 3.195 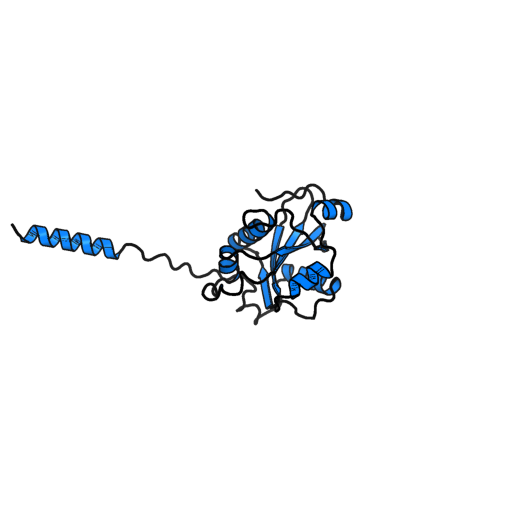1.00 51.00 87 GLU A N 1
ATOM 709 C CA . GLU A 1 87 ? 8.857 15.317 2.175 1.00 51.00 87 GLU A CA 1
ATOM 710 C C . GLU A 1 87 ? 9.289 14.827 0.770 1.00 51.00 87 GLU A C 1
ATOM 712 O O . GLU A 1 87 ? 10.393 15.040 0.268 1.00 51.00 87 GLU A O 1
ATOM 717 N N . GLY A 1 88 ? 8.319 14.247 0.067 1.00 46.19 88 GLY A N 1
ATOM 718 C CA . GLY A 1 88 ? 8.127 14.411 -1.386 1.00 46.19 88 GLY A CA 1
ATOM 719 C C . GLY A 1 88 ? 6.649 14.559 -1.799 1.00 46.19 88 GLY A C 1
ATOM 720 O O . GLY A 1 88 ? 6.352 14.710 -2.984 1.00 46.19 88 GLY A O 1
ATOM 721 N N . ARG A 1 89 ? 5.773 14.548 -0.777 1.00 48.91 89 ARG A N 1
ATOM 722 C CA . ARG A 1 89 ? 4.337 14.868 -0.640 1.00 48.91 89 ARG A CA 1
ATOM 723 C C . ARG A 1 89 ? 3.274 13.964 -1.284 1.00 48.91 89 ARG A C 1
ATOM 725 O O . ARG A 1 89 ? 2.933 14.103 -2.458 1.00 48.91 89 ARG A O 1
ATOM 732 N N . ASN A 1 90 ? 2.555 13.243 -0.414 1.00 51.06 90 ASN A N 1
ATOM 733 C CA . ASN A 1 90 ? 1.118 13.482 -0.202 1.00 51.06 90 ASN A CA 1
ATOM 734 C C . ASN A 1 90 ? 0.782 13.444 1.308 1.00 51.06 90 ASN A C 1
ATOM 736 O O . ASN A 1 90 ? 0.743 12.376 1.902 1.00 51.06 90 ASN A O 1
ATOM 740 N N . THR A 1 91 ? 0.510 14.612 1.900 1.00 61.09 91 THR A N 1
ATOM 741 C CA . THR A 1 91 ? 0.341 14.895 3.345 1.00 61.09 91 THR A CA 1
ATOM 742 C C . THR A 1 91 ? -1.046 14.567 3.920 1.00 61.09 91 THR A C 1
ATOM 744 O O . THR A 1 91 ? -1.377 14.931 5.049 1.00 61.09 91 THR A O 1
ATOM 747 N N . ASN A 1 92 ? -1.869 13.860 3.152 1.00 63.03 92 ASN A N 1
ATOM 748 C CA . ASN A 1 92 ? -3.086 13.200 3.611 1.00 63.03 92 ASN A CA 1
ATOM 749 C C . ASN A 1 92 ? -3.337 12.020 2.661 1.00 63.03 92 ASN A C 1
ATOM 751 O O . ASN A 1 92 ? -4.072 12.172 1.675 1.00 63.03 92 ASN A O 1
ATOM 755 N N . PRO A 1 93 ? -2.635 10.886 2.849 1.00 75.50 93 PRO A N 1
ATOM 756 C CA . PRO A 1 93 ? -2.742 9.771 1.927 1.00 75.50 93 PRO A CA 1
ATOM 757 C C . PRO A 1 93 ? -4.188 9.293 1.919 1.00 75.50 93 PRO A C 1
ATOM 759 O O . PRO A 1 93 ? -4.722 8.813 2.917 1.00 75.50 93 PRO A O 1
ATOM 762 N N . LYS A 1 94 ? -4.828 9.439 0.760 1.00 86.25 94 LYS A N 1
ATOM 763 C CA . LYS A 1 94 ? -6.129 8.833 0.548 1.00 86.25 94 LYS A CA 1
ATOM 764 C C . LYS A 1 94 ? -5.934 7.333 0.479 1.00 86.25 94 LYS A C 1
ATOM 766 O O . LYS A 1 94 ? -5.059 6.845 -0.240 1.00 86.25 94 LYS A O 1
ATOM 771 N N . VAL A 1 95 ? -6.766 6.616 1.206 1.00 90.00 95 VAL A N 1
ATOM 772 C CA . VAL A 1 95 ? -6.689 5.174 1.347 1.00 90.00 95 VAL A CA 1
ATOM 773 C C . VAL A 1 95 ? -7.960 4.517 0.851 1.00 90.00 95 VAL A C 1
ATOM 775 O O . VAL A 1 95 ? -9.061 5.056 0.951 1.00 90.00 95 VAL A O 1
ATOM 778 N N . LEU A 1 96 ? -7.785 3.329 0.291 1.00 91.50 96 LEU A N 1
ATOM 779 C CA . LEU A 1 96 ? -8.862 2.394 0.030 1.00 91.50 96 LEU A CA 1
ATOM 780 C C . LEU A 1 96 ? -8.824 1.309 1.103 1.00 91.50 96 LEU A C 1
ATOM 782 O O . LEU A 1 96 ? -7.810 0.622 1.242 1.00 91.50 96 LEU A O 1
ATOM 786 N N . SER A 1 97 ? -9.932 1.161 1.827 1.00 92.06 97 SER A N 1
ATOM 787 C CA . SER A 1 97 ? -10.143 0.063 2.768 1.00 92.06 97 SER A CA 1
ATOM 788 C C . SER A 1 97 ? -10.308 -1.261 2.025 1.00 92.06 97 SER A C 1
ATOM 790 O O . SER A 1 97 ? -11.124 -1.364 1.112 1.00 92.06 97 SER A O 1
ATOM 792 N N . LEU A 1 98 ? -9.577 -2.287 2.458 1.00 91.88 98 LEU A N 1
ATOM 793 C CA . LEU A 1 98 ? -9.699 -3.665 1.976 1.00 91.88 98 LEU A CA 1
ATOM 794 C C . LEU A 1 98 ? -10.364 -4.597 3.008 1.00 91.88 98 LEU A C 1
ATOM 796 O O . LEU A 1 98 ? -10.421 -5.812 2.801 1.00 91.88 98 LEU A O 1
ATOM 800 N N . GLY A 1 99 ? -10.887 -4.029 4.098 1.00 91.94 99 GLY A N 1
ATOM 801 C CA . GLY A 1 99 ? -11.443 -4.759 5.236 1.00 91.94 99 GLY A CA 1
ATOM 802 C C . GLY A 1 99 ? -10.391 -5.149 6.276 1.00 91.94 99 GLY A C 1
ATOM 803 O O . GLY A 1 99 ? -9.267 -4.658 6.259 1.00 91.94 99 GLY A O 1
ATOM 804 N N . THR A 1 100 ? -10.775 -6.022 7.200 1.00 93.06 100 THR A N 1
ATOM 805 C CA . THR A 1 100 ? -9.929 -6.454 8.322 1.00 93.06 100 THR A CA 1
ATOM 806 C C . THR A 1 100 ? -9.343 -7.843 8.052 1.00 93.06 100 THR A C 1
ATOM 808 O O . THR A 1 100 ? -10.020 -8.700 7.471 1.00 93.06 100 THR A O 1
ATOM 811 N N . ASP A 1 101 ? -8.088 -8.053 8.448 1.00 90.69 101 ASP A N 1
ATOM 812 C CA . ASP A 1 101 ? -7.443 -9.367 8.457 1.00 90.69 101 ASP A CA 1
ATOM 813 C C . ASP A 1 101 ? -7.884 -10.213 9.670 1.00 90.69 101 ASP A C 1
ATOM 815 O O . ASP A 1 101 ? -8.646 -9.766 10.534 1.00 90.69 101 ASP A O 1
ATOM 819 N N . ASN A 1 102 ? -7.413 -11.460 9.732 1.00 86.62 102 ASN A N 1
ATOM 820 C CA . ASN A 1 102 ? -7.740 -12.373 10.832 1.00 86.62 102 ASN A CA 1
ATOM 821 C C . ASN A 1 102 ? -7.127 -11.940 12.177 1.00 86.62 102 ASN A C 1
ATOM 823 O O . ASN A 1 102 ? -7.634 -12.322 13.228 1.00 86.62 102 ASN A O 1
ATOM 827 N N . ASP A 1 103 ? -6.074 -11.121 12.146 1.00 86.38 103 ASP A N 1
ATOM 828 C CA . ASP A 1 103 ? -5.364 -10.620 13.323 1.00 86.38 103 ASP A CA 1
ATOM 829 C C . ASP A 1 103 ? -5.926 -9.268 13.808 1.00 86.38 103 ASP A C 1
ATOM 831 O O . ASP A 1 103 ? -5.337 -8.606 14.675 1.00 86.38 103 ASP A O 1
ATOM 835 N N . GLY A 1 104 ? -7.037 -8.806 13.229 1.00 87.19 104 GLY A N 1
ATOM 836 C CA . GLY A 1 104 ? -7.698 -7.550 13.574 1.00 87.19 104 GLY A CA 1
ATOM 837 C C . GLY A 1 104 ? -6.996 -6.288 13.059 1.00 87.19 104 GLY A C 1
ATOM 838 O O . GLY A 1 104 ? -7.311 -5.194 13.526 1.00 87.19 104 GLY A O 1
ATOM 839 N N . ALA A 1 105 ? -6.026 -6.395 12.148 1.00 91.88 105 ALA A N 1
ATOM 840 C CA . ALA A 1 105 ? -5.483 -5.243 11.438 1.00 91.88 105 ALA A CA 1
ATOM 841 C C . ALA A 1 105 ? -6.408 -4.855 10.284 1.00 91.88 105 ALA A C 1
ATOM 843 O O . ALA A 1 105 ? -6.922 -5.698 9.552 1.00 91.88 105 ALA A O 1
ATOM 844 N N . HIS A 1 106 ? -6.590 -3.558 10.085 1.00 94.12 106 HIS A N 1
ATOM 845 C CA . HIS A 1 106 ? -7.324 -3.060 8.940 1.00 94.12 106 HIS A CA 1
ATOM 846 C C . HIS A 1 106 ? -6.385 -2.944 7.739 1.00 94.12 106 HIS A C 1
ATOM 848 O O . HIS A 1 106 ? -5.388 -2.221 7.774 1.00 94.12 106 HIS A O 1
ATOM 854 N N . LEU A 1 107 ? -6.700 -3.668 6.674 1.00 94.75 107 LEU A N 1
ATOM 855 C CA . LEU A 1 107 ? -5.943 -3.668 5.435 1.00 94.75 107 LEU A CA 1
ATOM 856 C C . LEU A 1 107 ? -6.316 -2.432 4.622 1.00 94.75 107 LEU A C 1
ATOM 858 O O . LEU A 1 107 ? -7.491 -2.186 4.345 1.00 94.75 107 LEU A O 1
ATOM 862 N N . ALA A 1 108 ? -5.318 -1.665 4.199 1.00 93.56 108 ALA A N 1
ATOM 863 C CA . ALA A 1 108 ? -5.540 -0.484 3.380 1.00 93.56 108 ALA A CA 1
ATOM 864 C C . ALA A 1 108 ? -4.451 -0.304 2.328 1.00 93.56 108 ALA A C 1
ATOM 866 O O . ALA A 1 108 ? -3.302 -0.714 2.506 1.00 93.56 108 ALA A O 1
ATOM 867 N N . VAL A 1 109 ? -4.810 0.355 1.227 1.00 92.69 109 VAL A N 1
ATOM 868 C CA . VAL A 1 109 ? -3.840 0.751 0.203 1.00 92.69 109 VAL A CA 1
ATOM 869 C C . VAL A 1 109 ? -3.932 2.224 -0.121 1.00 92.69 109 VAL A C 1
ATOM 871 O O . VAL A 1 109 ? -5.021 2.788 -0.182 1.00 92.69 109 VAL A O 1
ATOM 874 N N . SER A 1 110 ? -2.782 2.832 -0.389 1.00 90.81 110 SER A N 1
ATOM 875 C CA . SER A 1 110 ? -2.686 4.216 -0.851 1.00 90.81 110 SER A CA 1
ATOM 876 C C . SER A 1 110 ? -2.002 4.269 -2.208 1.00 90.81 110 SER A C 1
ATOM 878 O O . SER A 1 110 ? -1.053 3.526 -2.471 1.00 90.81 110 SER A O 1
ATOM 880 N N . ILE A 1 111 ? -2.490 5.147 -3.081 1.00 88.25 111 ILE A N 1
ATOM 881 C CA . ILE A 1 111 ? -1.859 5.411 -4.371 1.00 88.25 111 ILE A CA 1
ATOM 882 C C . ILE A 1 111 ? -0.785 6.463 -4.160 1.00 88.25 111 ILE A C 1
ATOM 884 O O . ILE A 1 111 ? -1.092 7.602 -3.811 1.00 88.25 111 ILE A O 1
ATOM 888 N N . VAL A 1 112 ? 0.458 6.122 -4.483 1.00 85.69 112 VAL A N 1
ATOM 889 C CA . VAL A 1 112 ? 1.552 7.093 -4.437 1.00 85.69 112 VAL A CA 1
ATOM 890 C C . VAL A 1 112 ? 2.378 7.053 -5.717 1.00 85.69 112 VAL A C 1
ATOM 892 O O . VAL A 1 112 ? 2.395 6.070 -6.469 1.00 85.69 112 VAL A O 1
ATOM 895 N N . LYS A 1 113 ? 3.042 8.171 -6.003 1.00 84.56 113 LYS A N 1
ATOM 896 C CA . LYS A 1 113 ? 3.980 8.310 -7.114 1.00 84.56 113 LYS A CA 1
ATOM 897 C C . LYS A 1 113 ? 5.376 8.479 -6.512 1.00 84.56 113 LYS A C 1
ATOM 899 O O . LYS A 1 113 ? 5.571 9.448 -5.786 1.00 84.56 113 LYS A O 1
ATOM 904 N N . PRO A 1 114 ? 6.326 7.575 -6.792 1.00 81.50 114 PRO A N 1
ATOM 905 C CA . PRO A 1 114 ? 7.655 7.687 -6.218 1.00 81.50 114 PRO A CA 1
ATOM 906 C C . PRO A 1 114 ? 8.389 8.890 -6.821 1.00 81.50 114 PRO A C 1
ATOM 908 O O . PRO A 1 114 ? 8.309 9.131 -8.030 1.00 81.50 114 PRO A O 1
ATOM 911 N N . ASN A 1 115 ? 9.112 9.630 -5.981 1.00 80.50 115 ASN A N 1
ATOM 912 C CA . ASN A 1 115 ? 10.093 10.618 -6.428 1.00 80.50 115 ASN A CA 1
ATOM 913 C C . ASN A 1 115 ? 11.311 9.901 -7.071 1.00 80.50 115 ASN A C 1
ATOM 915 O O . ASN A 1 115 ? 11.384 8.667 -7.032 1.00 80.50 115 ASN A O 1
ATOM 919 N N . PRO A 1 116 ? 12.246 10.620 -7.719 1.00 79.12 116 PRO A N 1
ATOM 920 C CA . PRO A 1 116 ? 13.387 9.994 -8.391 1.00 79.12 116 PRO A CA 1
ATOM 921 C C . PRO A 1 116 ? 14.237 9.086 -7.488 1.00 79.12 116 PRO A C 1
ATOM 923 O O . PRO A 1 116 ? 14.642 8.009 -7.931 1.00 79.12 116 PRO A O 1
ATOM 926 N N . ASP A 1 117 ? 14.440 9.473 -6.228 1.00 79.12 117 ASP A N 1
ATOM 927 C CA . ASP A 1 117 ? 15.264 8.725 -5.273 1.00 79.12 117 ASP A CA 1
ATOM 928 C C . ASP A 1 117 ? 14.577 7.423 -4.847 1.00 79.12 117 ASP A C 1
ATOM 930 O O . ASP A 1 117 ? 15.136 6.332 -4.987 1.00 79.12 117 ASP A O 1
ATOM 934 N N . ALA A 1 118 ? 13.301 7.504 -4.464 1.00 81.06 118 ALA A N 1
ATOM 935 C CA . ALA A 1 118 ? 12.480 6.336 -4.172 1.00 81.06 118 ALA A CA 1
ATOM 936 C C . ALA A 1 118 ? 12.362 5.414 -5.395 1.00 81.06 118 ALA A C 1
ATOM 938 O O . ALA A 1 118 ? 12.415 4.191 -5.277 1.00 81.06 118 ALA A O 1
ATOM 939 N N . ALA A 1 119 ? 12.239 5.979 -6.599 1.00 81.44 119 ALA A N 1
ATOM 940 C CA . ALA A 1 119 ? 12.172 5.214 -7.838 1.00 81.44 119 ALA A CA 1
ATOM 941 C C . ALA A 1 119 ? 13.459 4.417 -8.108 1.00 81.44 119 ALA A C 1
ATOM 943 O O . ALA A 1 119 ? 13.374 3.288 -8.601 1.00 81.44 119 ALA A O 1
ATOM 944 N N . ALA A 1 120 ? 14.633 4.965 -7.778 1.00 78.38 120 ALA A N 1
ATOM 945 C CA . ALA A 1 120 ? 15.902 4.253 -7.885 1.00 78.38 120 ALA A CA 1
ATOM 946 C C . ALA A 1 120 ? 15.955 3.041 -6.942 1.00 78.38 120 ALA A C 1
ATOM 948 O O . ALA A 1 120 ? 16.322 1.948 -7.386 1.00 78.38 120 ALA A O 1
ATOM 949 N N . VAL A 1 121 ? 15.507 3.196 -5.692 1.00 79.06 121 VAL A N 1
ATOM 950 C CA . VAL A 1 121 ? 15.478 2.089 -4.722 1.00 79.06 121 VAL A CA 1
ATOM 951 C C . VAL A 1 121 ? 14.443 1.032 -5.105 1.00 79.06 121 VAL A C 1
ATOM 953 O O . VAL A 1 121 ? 14.771 -0.154 -5.180 1.00 79.06 121 VAL A O 1
ATOM 956 N N . LEU A 1 122 ? 13.230 1.441 -5.491 1.00 79.25 122 LEU A N 1
ATOM 957 C CA . LEU A 1 122 ? 12.185 0.534 -5.984 1.00 79.25 122 LEU A CA 1
ATOM 958 C C . LEU A 1 122 ? 12.627 -0.250 -7.233 1.00 79.25 122 LEU A C 1
ATOM 960 O O . LEU A 1 122 ? 12.228 -1.402 -7.429 1.00 79.25 122 LEU A O 1
ATOM 964 N N . ALA A 1 123 ? 13.467 0.348 -8.084 1.00 74.44 123 ALA A N 1
ATOM 965 C CA . ALA A 1 123 ? 14.051 -0.329 -9.237 1.00 74.44 123 ALA A CA 1
ATOM 966 C C . ALA A 1 123 ? 15.149 -1.347 -8.856 1.00 74.44 123 ALA A C 1
ATOM 968 O O . ALA A 1 123 ? 15.404 -2.285 -9.627 1.00 74.44 123 ALA A O 1
ATOM 969 N N . GLY A 1 124 ? 15.794 -1.201 -7.694 1.00 71.81 124 GLY A N 1
ATOM 970 C CA . GLY A 1 124 ? 16.863 -2.073 -7.199 1.00 71.81 124 GLY A CA 1
ATOM 971 C C . GLY A 1 124 ? 18.025 -2.202 -8.194 1.00 71.81 124 GLY A C 1
ATOM 972 O O . GLY A 1 124 ? 18.539 -1.217 -8.715 1.00 71.81 124 GLY A O 1
ATOM 973 N N . ARG A 1 125 ? 18.419 -3.437 -8.558 1.00 55.38 125 ARG A N 1
ATOM 974 C CA . ARG A 1 125 ? 19.445 -3.706 -9.605 1.00 55.38 125 ARG A CA 1
ATOM 975 C C . ARG A 1 125 ? 19.156 -3.082 -10.973 1.00 55.38 125 ARG A C 1
ATOM 977 O O . ARG A 1 125 ? 20.053 -3.029 -11.810 1.00 55.38 125 ARG A O 1
ATOM 984 N N . LEU A 1 126 ? 17.926 -2.636 -11.222 1.00 51.50 126 LEU A N 1
ATOM 985 C CA . LEU A 1 126 ? 17.548 -1.911 -12.431 1.00 51.50 126 LEU A CA 1
ATOM 986 C C . LEU A 1 126 ? 17.686 -0.392 -12.267 1.00 51.50 126 LEU A C 1
ATOM 988 O O . LEU A 1 126 ? 17.109 0.318 -13.080 1.00 51.50 126 LEU A O 1
ATOM 992 N N . ALA A 1 127 ? 18.435 0.113 -11.281 1.00 50.81 127 ALA A N 1
ATOM 993 C CA . ALA A 1 127 ? 18.681 1.546 -11.088 1.00 50.81 127 ALA A CA 1
ATOM 994 C C . ALA A 1 127 ? 19.184 2.254 -12.367 1.00 50.81 127 ALA A C 1
ATOM 996 O O . ALA A 1 127 ? 18.774 3.375 -12.645 1.00 50.81 127 ALA A O 1
ATOM 997 N N . MET A 1 128 ? 19.941 1.566 -13.239 1.00 45.75 128 MET A N 1
ATOM 998 C CA . MET A 1 128 ? 20.320 2.072 -14.578 1.00 45.75 128 MET A CA 1
ATOM 999 C C . MET A 1 128 ? 19.126 2.297 -15.538 1.00 45.75 128 MET A C 1
ATOM 1001 O O . MET A 1 128 ? 19.271 2.893 -16.600 1.00 45.75 128 MET A O 1
ATOM 1005 N N . ARG A 1 129 ? 17.939 1.799 -15.186 1.00 55.09 129 ARG A N 1
ATOM 1006 C CA . ARG A 1 129 ? 16.643 1.972 -15.860 1.00 55.09 129 ARG A CA 1
ATOM 1007 C C . ARG A 1 129 ? 15.606 2.558 -14.895 1.00 55.09 129 ARG A C 1
ATOM 1009 O O . ARG A 1 129 ? 14.429 2.198 -14.990 1.00 55.09 129 ARG A O 1
ATOM 1016 N N . SER A 1 130 ? 16.037 3.415 -13.964 1.00 57.34 130 SER A N 1
ATOM 1017 C CA . SER A 1 130 ? 15.131 4.203 -13.119 1.00 57.34 130 SER A CA 1
ATOM 1018 C C . SER A 1 130 ? 14.078 4.887 -13.984 1.00 57.34 130 SER A C 1
ATOM 1020 O O . SER A 1 130 ? 12.904 4.742 -13.680 1.00 57.34 130 SER A O 1
ATOM 1022 N N . LYS A 1 131 ? 14.485 5.437 -15.142 1.00 59.50 131 LYS A N 1
ATOM 1023 C CA . LYS A 1 131 ? 13.627 6.029 -16.181 1.00 59.50 131 LYS A CA 1
ATOM 1024 C C . LYS A 1 131 ? 12.370 5.185 -16.440 1.00 59.50 131 LYS A C 1
ATOM 1026 O O . LYS A 1 131 ? 12.414 4.119 -17.064 1.00 59.50 131 LYS A O 1
ATOM 1031 N N . GLY A 1 132 ? 11.230 5.673 -15.961 1.00 65.88 132 GLY A N 1
ATOM 1032 C CA . GLY A 1 132 ? 9.93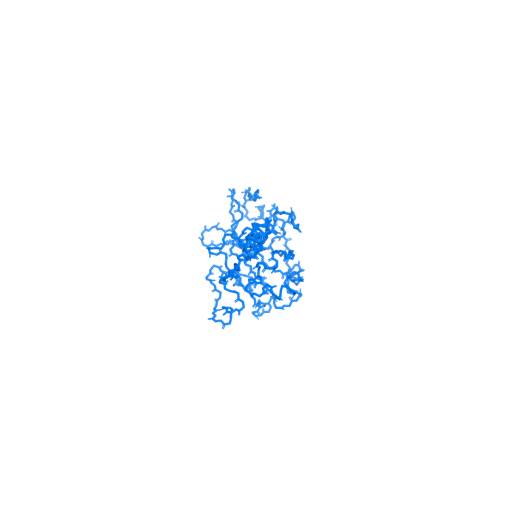4 5.005 -16.049 1.00 65.88 132 GLY A CA 1
ATOM 1033 C C . GLY A 1 132 ? 9.387 4.430 -14.737 1.00 65.88 132 GLY A C 1
ATOM 1034 O O . GLY A 1 132 ? 8.293 3.862 -14.766 1.00 65.88 132 GLY A O 1
ATOM 1035 N N . TRP A 1 133 ? 10.104 4.512 -13.617 1.00 70.69 133 TRP A N 1
ATOM 1036 C CA . TRP A 1 133 ? 9.607 4.168 -12.277 1.00 70.69 133 TRP A CA 1
ATOM 1037 C C . TRP A 1 133 ? 9.042 5.407 -11.577 1.00 70.69 133 TRP A C 1
ATOM 1039 O O . TRP A 1 133 ? 7.917 5.361 -11.095 1.00 70.69 133 TRP A O 1
ATOM 1049 N N . GLU A 1 134 ? 9.744 6.532 -11.675 1.00 70.75 134 GLU A N 1
ATOM 1050 C CA . GLU A 1 134 ? 9.363 7.877 -11.223 1.00 70.75 134 GLU A CA 1
ATOM 1051 C C . GLU A 1 134 ? 8.101 8.412 -11.919 1.00 70.75 134 GLU A C 1
ATOM 1053 O O . GLU A 1 134 ? 7.370 9.251 -11.399 1.00 70.75 134 GLU A O 1
ATOM 1058 N N . THR A 1 135 ? 7.790 7.904 -13.113 1.00 69.38 135 THR A N 1
ATOM 1059 C CA . THR A 1 135 ? 6.591 8.303 -13.870 1.00 69.38 135 THR A CA 1
ATOM 1060 C C . THR A 1 135 ? 5.364 7.443 -13.571 1.00 69.38 135 THR A C 1
ATOM 1062 O O . THR A 1 135 ? 4.288 7.717 -14.103 1.00 69.38 135 THR A O 1
ATOM 1065 N N . ARG A 1 136 ? 5.485 6.386 -12.754 1.00 73.81 136 ARG A N 1
ATOM 1066 C CA . ARG A 1 136 ? 4.412 5.400 -12.557 1.00 73.81 136 ARG A CA 1
ATOM 1067 C C . ARG A 1 136 ? 3.925 5.411 -11.120 1.00 73.81 136 ARG A C 1
ATOM 1069 O O . ARG A 1 136 ? 4.681 5.144 -10.197 1.00 73.81 136 ARG A O 1
ATOM 1076 N N . ARG A 1 137 ? 2.622 5.629 -10.962 1.00 80.38 137 ARG A N 1
ATOM 1077 C CA . ARG A 1 137 ? 1.927 5.412 -9.696 1.00 80.38 137 ARG A CA 1
ATOM 1078 C C . ARG A 1 137 ? 1.922 3.925 -9.334 1.00 80.38 137 ARG A C 1
ATOM 1080 O O . ARG A 1 137 ? 1.791 3.064 -10.215 1.00 80.38 137 ARG A O 1
ATOM 1087 N N . GLY A 1 138 ? 2.044 3.640 -8.048 1.00 86.56 138 GLY A N 1
ATOM 1088 C CA . GLY A 1 138 ? 1.870 2.313 -7.471 1.00 86.56 138 GLY A CA 1
ATOM 1089 C C . GLY A 1 138 ? 0.989 2.365 -6.234 1.00 86.56 138 GLY A C 1
ATOM 1090 O O . GLY A 1 138 ? 0.478 3.426 -5.878 1.00 86.56 138 GLY A O 1
ATOM 1091 N N . LEU A 1 139 ? 0.781 1.200 -5.630 1.00 90.00 139 LEU A N 1
ATOM 1092 C CA . LEU A 1 139 ? 0.052 1.065 -4.374 1.00 90.00 139 LEU A CA 1
ATOM 1093 C C . LEU A 1 139 ? 1.030 0.745 -3.259 1.00 90.00 139 LEU A C 1
ATOM 1095 O O . LEU A 1 139 ? 1.751 -0.244 -3.378 1.00 90.00 139 LEU A O 1
ATOM 1099 N N . VAL A 1 140 ? 1.008 1.529 -2.188 1.00 92.38 140 VAL A N 1
ATOM 1100 C CA . VAL A 1 140 ? 1.598 1.124 -0.910 1.00 92.38 140 VAL A CA 1
ATOM 1101 C C . VAL A 1 140 ? 0.573 0.274 -0.173 1.00 92.38 140 VAL A C 1
ATOM 1103 O O . VAL A 1 140 ? -0.603 0.639 -0.116 1.00 92.38 140 VAL A O 1
ATOM 1106 N N . LEU A 1 141 ? 1.018 -0.863 0.351 1.00 94.56 141 LEU A N 1
ATOM 1107 C CA . LEU A 1 141 ? 0.207 -1.814 1.105 1.00 94.56 141 LEU A CA 1
ATOM 1108 C C . LEU A 1 141 ? 0.449 -1.602 2.597 1.00 94.56 141 LEU A C 1
ATOM 1110 O O . LEU A 1 141 ? 1.608 -1.580 3.014 1.00 94.56 141 LEU A O 1
ATOM 1114 N N . MET A 1 142 ? -0.615 -1.447 3.384 1.00 94.62 142 MET A N 1
ATOM 1115 C CA . MET A 1 142 ? -0.515 -1.090 4.799 1.00 94.62 142 MET A CA 1
ATOM 1116 C C . MET A 1 142 ? -1.446 -1.921 5.676 1.00 94.62 142 MET A C 1
ATOM 1118 O O . MET A 1 142 ? -2.601 -2.162 5.320 1.00 94.62 142 MET A O 1
ATOM 1122 N N . HIS A 1 143 ? -0.950 -2.283 6.857 1.00 95.12 143 HIS A N 1
ATOM 1123 C CA . HIS A 1 143 ? -1.773 -2.670 7.997 1.00 95.12 143 HIS A CA 1
ATOM 1124 C C . HIS A 1 143 ? -1.971 -1.457 8.902 1.00 95.12 143 HIS A C 1
ATOM 1126 O O . HIS A 1 143 ? -1.004 -0.823 9.331 1.00 95.12 143 HIS A O 1
ATOM 1132 N N . LEU A 1 144 ? -3.225 -1.160 9.218 1.00 93.06 144 LEU A N 1
ATOM 1133 C CA . LEU A 1 144 ? -3.616 -0.083 10.114 1.00 93.06 144 LEU A CA 1
ATOM 1134 C C . LEU A 1 144 ? -4.184 -0.676 11.399 1.00 93.06 144 LEU A C 1
ATOM 1136 O O . LEU A 1 144 ? -4.973 -1.622 11.377 1.00 93.06 144 LEU A O 1
ATOM 1140 N N . ARG A 1 145 ? -3.776 -0.116 12.533 1.00 92.50 145 ARG A N 1
ATOM 1141 C CA . ARG A 1 145 ? -4.272 -0.482 13.860 1.00 92.50 145 ARG A CA 1
ATOM 1142 C C . ARG A 1 145 ? -4.434 0.790 14.679 1.00 92.50 145 ARG A C 1
ATOM 1144 O O . ARG A 1 145 ? -3.648 1.721 14.513 1.00 92.50 145 ARG A O 1
ATOM 1151 N N . SER A 1 146 ? -5.421 0.809 15.569 1.00 89.44 146 SER A N 1
ATOM 1152 C CA . SER A 1 146 ? -5.630 1.944 16.466 1.00 89.44 146 SER A CA 1
ATOM 1153 C C . SER A 1 146 ? -4.392 2.212 17.321 1.00 89.44 146 SER A C 1
ATOM 1155 O O . SER A 1 146 ? -3.755 1.271 17.807 1.00 89.44 146 SER A O 1
ATOM 1157 N N . ASN A 1 147 ? -4.073 3.490 17.518 1.00 88.19 147 ASN A N 1
ATOM 1158 C CA . ASN A 1 147 ? -2.956 3.980 18.328 1.00 88.19 147 ASN A CA 1
ATOM 1159 C C . ASN A 1 147 ? -1.586 3.439 17.893 1.00 88.19 147 ASN A C 1
ATOM 1161 O O . ASN A 1 147 ? -0.680 3.284 18.714 1.00 88.19 147 ASN A O 1
ATOM 1165 N N . LYS A 1 148 ? -1.430 3.099 16.610 1.00 88.88 148 LYS A N 1
ATOM 1166 C CA . LYS A 1 148 ? -0.172 2.616 16.037 1.00 88.88 148 LYS A CA 1
ATOM 1167 C C . LYS A 1 148 ? 0.125 3.316 14.724 1.00 88.88 148 LYS A C 1
ATOM 1169 O O . LYS A 1 148 ? -0.783 3.760 14.021 1.00 88.88 148 LYS A O 1
ATOM 1174 N N . ALA A 1 149 ? 1.410 3.381 14.398 1.00 87.25 149 ALA A N 1
ATOM 1175 C CA . ALA A 1 149 ? 1.836 3.794 13.077 1.00 87.25 149 ALA A CA 1
ATOM 1176 C C . ALA A 1 149 ? 1.428 2.747 12.024 1.00 87.25 149 ALA A C 1
ATOM 1178 O O . ALA A 1 149 ? 1.426 1.548 12.333 1.00 87.25 149 ALA A O 1
ATOM 1179 N N . PRO A 1 150 ? 1.085 3.166 10.792 1.00 89.81 150 PRO A N 1
ATOM 1180 C CA . PRO A 1 150 ? 0.851 2.254 9.681 1.00 89.81 150 PRO A CA 1
ATOM 1181 C C . PRO A 1 150 ? 2.050 1.334 9.464 1.00 89.81 150 PRO A C 1
ATOM 1183 O O . PRO A 1 150 ? 3.166 1.795 9.247 1.00 89.81 150 PRO A O 1
ATOM 1186 N N . SER A 1 151 ? 1.814 0.025 9.502 1.00 92.31 151 SER A N 1
ATOM 1187 C CA . SER A 1 151 ? 2.850 -0.955 9.186 1.00 92.31 151 SER A CA 1
ATOM 1188 C C . SER A 1 151 ? 2.849 -1.196 7.685 1.00 92.31 151 SER A C 1
ATOM 1190 O O . SER A 1 151 ? 1.852 -1.661 7.120 1.00 92.31 151 SER A O 1
ATOM 1192 N N . ILE A 1 152 ? 3.957 -0.856 7.030 1.00 93.19 152 ILE A N 1
ATOM 1193 C CA . ILE A 1 152 ? 4.103 -1.059 5.594 1.00 93.19 152 ILE A CA 1
ATOM 1194 C C . ILE A 1 152 ? 4.329 -2.548 5.329 1.00 93.19 152 ILE A C 1
ATOM 1196 O O . ILE A 1 152 ? 5.121 -3.217 5.986 1.00 93.19 152 ILE A O 1
ATOM 1200 N N . VAL A 1 153 ? 3.614 -3.087 4.347 1.00 93.44 153 VAL A N 1
ATOM 1201 C CA . VAL A 1 153 ? 3.753 -4.486 3.917 1.00 93.44 153 VAL A CA 1
ATOM 1202 C C . VAL A 1 153 ? 4.529 -4.573 2.611 1.00 93.44 153 VAL A C 1
ATOM 1204 O O . VAL A 1 153 ? 5.322 -5.491 2.404 1.00 93.44 153 VAL A O 1
ATOM 1207 N N . GLY A 1 154 ? 4.312 -3.626 1.701 1.00 91.62 154 GLY A N 1
ATOM 1208 C CA . GLY A 1 154 ? 4.875 -3.740 0.368 1.00 91.62 154 GLY A CA 1
ATOM 1209 C C . GLY A 1 154 ? 4.410 -2.686 -0.615 1.00 91.62 154 GLY A C 1
ATOM 1210 O O . GLY A 1 154 ? 3.720 -1.724 -0.274 1.00 91.62 154 GLY A O 1
ATOM 1211 N N . TRP A 1 155 ? 4.776 -2.917 -1.872 1.00 90.12 155 TRP A N 1
ATOM 1212 C CA . TRP A 1 155 ? 4.424 -2.058 -2.995 1.00 90.12 155 TRP A CA 1
ATOM 1213 C C . TRP A 1 155 ? 3.933 -2.858 -4.194 1.00 90.12 155 TRP A C 1
ATOM 1215 O O . TRP A 1 155 ? 4.564 -3.837 -4.591 1.00 90.12 155 TRP A O 1
ATOM 1225 N N . LEU A 1 156 ? 2.883 -2.391 -4.868 1.00 88.69 156 LEU A N 1
ATOM 1226 C CA . LEU A 1 156 ? 2.435 -2.933 -6.152 1.00 88.69 156 LEU A CA 1
ATOM 1227 C C . LEU A 1 156 ? 2.624 -1.918 -7.278 1.00 88.69 156 LEU A C 1
ATOM 1229 O O . LEU A 1 156 ? 2.094 -0.808 -7.247 1.00 88.69 156 LEU A O 1
ATOM 1233 N N . ARG A 1 157 ? 3.317 -2.326 -8.346 1.00 85.44 157 ARG A N 1
ATOM 1234 C CA . ARG A 1 157 ? 3.436 -1.541 -9.580 1.00 85.44 157 ARG A CA 1
ATOM 1235 C C . ARG A 1 157 ? 2.499 -2.086 -10.646 1.00 85.44 157 ARG A C 1
ATOM 1237 O O . ARG A 1 157 ? 2.641 -3.230 -11.083 1.00 85.44 157 ARG A O 1
ATOM 1244 N N . PHE A 1 158 ? 1.611 -1.242 -11.157 1.00 79.69 158 PHE A N 1
ATOM 1245 C CA . PHE A 1 158 ? 0.755 -1.581 -12.294 1.00 79.69 158 PHE A CA 1
ATOM 1246 C C . PHE A 1 158 ? 1.545 -1.768 -13.598 1.00 79.69 158 PHE A C 1
ATOM 1248 O O . PHE A 1 158 ? 2.589 -1.150 -13.824 1.00 79.69 158 PHE A O 1
ATOM 1255 N N . LYS A 1 159 ? 1.020 -2.603 -14.501 1.00 76.44 159 LYS A N 1
ATOM 1256 C CA . LYS A 1 159 ? 1.542 -2.747 -15.873 1.00 76.44 159 LYS A CA 1
ATOM 1257 C C . LYS A 1 159 ? 1.386 -1.461 -16.688 1.00 76.44 159 LYS A C 1
ATOM 1259 O O . LYS A 1 159 ? 2.301 -1.103 -17.432 1.00 76.44 159 LYS A O 1
ATOM 1264 N N . ASN A 1 160 ? 0.271 -0.754 -16.496 1.00 72.25 160 ASN A N 1
ATOM 1265 C CA . ASN A 1 160 ? -0.136 0.398 -17.299 1.00 72.25 160 ASN A CA 1
ATOM 1266 C C . ASN A 1 160 ? -0.154 1.689 -16.467 1.00 72.25 160 ASN A C 1
ATOM 1268 O O . ASN A 1 160 ? -0.373 1.651 -15.261 1.00 72.25 160 ASN A O 1
ATOM 1272 N N . HIS A 1 161 ? 0.054 2.839 -17.121 1.00 66.56 161 HIS A N 1
ATOM 1273 C CA . HIS A 1 161 ? 0.035 4.164 -16.475 1.00 66.56 161 HIS A CA 1
ATOM 1274 C C . HIS A 1 161 ? -1.347 4.500 -15.891 1.00 66.56 161 HIS A C 1
ATOM 1276 O O . HIS A 1 161 ? -1.427 5.168 -14.869 1.00 66.56 161 HIS A O 1
ATOM 1282 N N . ASN A 1 162 ? -2.410 3.958 -16.491 1.00 67.00 162 ASN A N 1
ATOM 1283 C CA . ASN A 1 162 ? -3.793 4.224 -16.099 1.00 67.00 162 ASN A CA 1
ATOM 1284 C C . ASN A 1 162 ? -4.316 3.339 -14.960 1.00 67.00 162 ASN A C 1
ATOM 1286 O O . ASN A 1 162 ? -5.397 3.616 -14.459 1.00 67.00 162 ASN A O 1
ATOM 1290 N N . GLY A 1 163 ? -3.597 2.285 -14.548 1.00 70.81 163 GLY A N 1
ATOM 1291 C CA . GLY A 1 163 ? -4.125 1.313 -13.577 1.00 70.81 163 GLY A CA 1
ATOM 1292 C C . GLY A 1 163 ? -4.453 1.942 -12.219 1.00 70.81 163 GLY A C 1
ATOM 1293 O O . GLY A 1 163 ? -5.545 1.752 -11.696 1.00 70.81 163 GLY A O 1
ATOM 1294 N N . ALA A 1 164 ? -3.545 2.769 -11.699 1.00 74.31 164 ALA A N 1
ATOM 1295 C CA . ALA A 1 164 ? -3.781 3.511 -10.464 1.00 74.31 164 ALA A CA 1
ATOM 1296 C C . ALA A 1 164 ? -4.875 4.579 -10.634 1.00 74.31 164 ALA A C 1
ATOM 1298 O O . ALA A 1 164 ? -5.745 4.704 -9.785 1.00 74.31 164 ALA A O 1
ATOM 1299 N N . SER A 1 165 ? -4.888 5.312 -11.751 1.00 73.38 165 SER A N 1
ATOM 1300 C CA . SER A 1 165 ? -5.906 6.343 -12.003 1.00 73.38 165 SER A CA 1
ATOM 1301 C C . SER A 1 165 ? -7.316 5.765 -12.162 1.00 73.38 165 SER A C 1
ATOM 1303 O O . SER A 1 165 ? -8.293 6.429 -11.838 1.00 73.38 165 SER A O 1
ATOM 1305 N N . GLN A 1 166 ? -7.441 4.536 -12.670 1.00 73.56 166 GLN A N 1
ATOM 1306 C CA . GLN A 1 166 ? -8.717 3.821 -12.704 1.00 73.56 166 GLN A CA 1
ATOM 1307 C C . GLN A 1 166 ? -9.181 3.456 -11.297 1.00 73.56 166 GLN A C 1
ATOM 1309 O O . GLN A 1 166 ? -10.358 3.626 -11.008 1.00 73.56 166 GLN A O 1
ATOM 1314 N N . LEU A 1 167 ? -8.271 3.019 -10.420 1.00 76.25 167 LEU A N 1
ATOM 1315 C CA . LEU A 1 167 ? -8.595 2.748 -9.020 1.00 76.25 167 LEU A CA 1
ATOM 1316 C C . LEU A 1 167 ? -9.053 4.019 -8.291 1.00 76.25 167 LEU A C 1
ATOM 1318 O O . LEU A 1 167 ? -10.093 3.998 -7.646 1.00 76.25 167 LEU A O 1
ATOM 1322 N N . GLU A 1 168 ? -8.328 5.126 -8.468 1.00 76.38 168 GLU A N 1
ATOM 1323 C CA . GLU A 1 168 ? -8.650 6.430 -7.869 1.00 76.38 168 GLU A CA 1
ATOM 1324 C C . GLU A 1 168 ? -10.035 6.950 -8.286 1.00 76.38 168 GLU A C 1
ATOM 1326 O O . GLU A 1 168 ? -10.736 7.557 -7.487 1.00 76.38 168 GLU A O 1
ATOM 1331 N N . LYS A 1 169 ? -10.442 6.715 -9.541 1.00 72.19 169 LYS A N 1
ATOM 1332 C CA . LYS A 1 169 ? -11.753 7.141 -10.059 1.00 72.19 169 LYS A CA 1
ATOM 1333 C C . LYS A 1 169 ? -12.883 6.176 -9.714 1.00 72.19 169 LYS A C 1
ATOM 1335 O O . LYS A 1 169 ? -14.024 6.602 -9.587 1.00 72.19 169 LYS A O 1
ATOM 1340 N N . ALA A 1 170 ? -12.587 4.879 -9.659 1.00 63.00 170 ALA A N 1
ATOM 1341 C CA . ALA A 1 170 ? -13.592 3.838 -9.468 1.00 63.00 170 ALA A CA 1
ATOM 1342 C C . ALA A 1 170 ? -13.961 3.629 -7.997 1.00 63.00 170 ALA A C 1
ATOM 1344 O O . ALA A 1 170 ? -15.005 3.047 -7.724 1.00 63.00 170 ALA A O 1
ATOM 1345 N N . GLN A 1 171 ? -13.101 4.048 -7.069 1.00 66.38 171 GLN A N 1
ATOM 1346 C CA . GLN A 1 171 ? -13.262 3.806 -5.643 1.00 66.38 171 GLN A CA 1
ATOM 1347 C C . GLN A 1 171 ? -13.160 5.127 -4.890 1.00 66.38 171 GLN A C 1
ATOM 1349 O O . GLN A 1 171 ? -12.241 5.911 -5.126 1.00 66.38 171 GLN A O 1
ATOM 1354 N N . GLY A 1 172 ? -14.098 5.373 -3.978 1.00 71.06 172 GLY A N 1
ATOM 1355 C CA . GLY A 1 172 ? -14.063 6.532 -3.091 1.00 71.06 172 GLY A CA 1
ATOM 1356 C C . GLY A 1 172 ? -12.935 6.381 -2.079 1.00 71.06 172 GLY A C 1
ATOM 1357 O O . GLY A 1 172 ? -13.177 5.949 -0.961 1.00 71.06 172 GLY A O 1
ATOM 1358 N N . MET A 1 173 ? -11.698 6.681 -2.482 1.00 87.06 173 MET A N 1
ATOM 1359 C CA . MET A 1 173 ? -10.567 6.720 -1.560 1.00 87.06 173 MET A CA 1
ATOM 1360 C C . MET A 1 173 ? -10.788 7.846 -0.547 1.00 87.06 173 MET A C 1
ATOM 1362 O O . MET A 1 173 ? -11.052 8.990 -0.931 1.00 87.06 173 MET A O 1
ATOM 1366 N N . ILE A 1 174 ? -10.657 7.519 0.731 1.00 88.62 174 ILE A N 1
ATOM 1367 C CA . ILE A 1 174 ? -11.001 8.387 1.862 1.00 88.62 174 ILE A CA 1
ATOM 1368 C C . ILE A 1 174 ? -9.752 8.800 2.642 1.00 88.62 174 ILE A C 1
ATOM 1370 O O . ILE A 1 174 ? -8.691 8.203 2.468 1.00 88.62 174 ILE A O 1
ATOM 1374 N N . SER A 1 175 ? -9.849 9.836 3.475 1.00 87.50 175 SER A N 1
ATOM 1375 C CA . SER A 1 175 ? -8.767 10.184 4.404 1.00 87.50 175 SER A CA 1
ATOM 1376 C C . SER A 1 175 ? -8.626 9.121 5.500 1.00 87.50 175 SER A C 1
ATOM 1378 O O . SER A 1 175 ? -9.523 8.300 5.706 1.00 87.50 175 SER A O 1
ATOM 1380 N N . PHE A 1 176 ? -7.515 9.148 6.243 1.00 84.81 176 PHE A N 1
ATOM 1381 C CA . PHE A 1 176 ? -7.396 8.315 7.442 1.00 84.81 176 PHE A CA 1
ATOM 1382 C C . PHE A 1 176 ? -8.467 8.641 8.484 1.00 84.81 176 PHE A C 1
ATOM 1384 O O . PHE A 1 176 ? -9.020 7.718 9.059 1.00 84.81 176 PHE A O 1
ATOM 1391 N N . GLU A 1 177 ? -8.812 9.915 8.665 1.00 85.94 177 GLU A N 1
ATOM 1392 C CA . GLU A 1 177 ? -9.853 10.360 9.606 1.00 85.94 177 GLU A CA 1
ATOM 1393 C C . GLU A 1 177 ? -11.228 9.767 9.256 1.00 85.94 177 GLU A C 1
ATOM 1395 O O . GLU A 1 177 ? -11.960 9.280 10.119 1.00 85.94 177 GLU A O 1
ATOM 1400 N N . ASP A 1 178 ? -11.579 9.753 7.968 1.00 89.38 178 ASP A N 1
ATOM 1401 C CA . ASP A 1 178 ? -12.814 9.123 7.504 1.00 89.38 178 ASP A CA 1
ATOM 1402 C C . ASP A 1 178 ? -12.767 7.604 7.670 1.00 89.38 178 ASP A C 1
ATOM 1404 O O . ASP A 1 178 ? -13.767 6.996 8.050 1.00 89.38 178 ASP A O 1
ATOM 1408 N N . LEU A 1 179 ? -11.611 6.986 7.418 1.00 88.75 179 LEU A N 1
ATOM 1409 C CA . LEU A 1 179 ? -11.420 5.551 7.603 1.00 88.75 179 LEU A CA 1
ATOM 1410 C C . LEU A 1 179 ? -11.529 5.160 9.086 1.00 88.75 179 LEU A C 1
ATOM 1412 O O . LEU A 1 179 ? -12.185 4.171 9.406 1.00 88.75 179 LEU A O 1
ATOM 1416 N N . GLU A 1 180 ? -10.960 5.960 9.987 1.00 88.06 180 GLU A N 1
ATOM 1417 C CA . GLU A 1 180 ? -11.104 5.833 11.439 1.00 88.06 180 GLU A CA 1
ATOM 1418 C C . GLU A 1 180 ? -12.570 5.866 11.855 1.00 88.06 180 GLU A C 1
ATOM 1420 O O . GLU A 1 180 ? -13.061 4.927 12.485 1.00 88.06 180 GLU A O 1
ATOM 1425 N N . ARG A 1 181 ? -13.301 6.888 11.406 1.00 88.31 181 ARG A N 1
ATOM 1426 C CA . ARG A 1 181 ? -14.726 7.044 11.702 1.00 88.31 181 ARG A CA 1
ATOM 1427 C C . ARG A 1 181 ? -15.578 5.896 11.154 1.00 88.31 181 ARG A C 1
ATOM 1429 O O . ARG A 1 181 ? -16.481 5.434 11.845 1.00 88.31 181 ARG A O 1
ATOM 1436 N N . LEU A 1 182 ? -15.326 5.455 9.921 1.00 88.69 182 LEU A N 1
ATOM 1437 C CA . LEU A 1 182 ? -16.146 4.441 9.247 1.00 88.69 182 LEU A CA 1
ATOM 1438 C C . LEU A 1 182 ? -15.863 3.018 9.732 1.00 88.69 182 LEU A C 1
ATOM 1440 O O . LEU A 1 182 ? -16.766 2.183 9.727 1.00 88.69 182 LEU A O 1
ATOM 1444 N N . HIS A 1 183 ? -14.625 2.733 10.131 1.00 87.44 183 HIS A N 1
ATOM 1445 C CA . HIS A 1 183 ? -14.183 1.379 10.467 1.00 87.44 183 HIS A CA 1
ATOM 1446 C C . HIS A 1 183 ? -13.805 1.200 11.941 1.00 87.44 183 HIS A C 1
ATOM 1448 O O . HIS A 1 183 ? -13.308 0.139 12.312 1.00 87.44 183 HIS A O 1
ATOM 1454 N N . GLY A 1 184 ? -14.059 2.205 12.785 1.00 85.94 184 GLY A N 1
ATOM 1455 C CA . GLY A 1 184 ? -13.819 2.132 14.226 1.00 85.94 184 GLY A CA 1
ATOM 1456 C C . GLY A 1 184 ? -12.338 2.076 14.605 1.00 85.94 184 GLY A C 1
ATOM 1457 O O . GLY A 1 184 ? -12.003 1.554 15.668 1.00 85.94 184 GLY A O 1
ATOM 1458 N N . LEU A 1 185 ? -11.447 2.584 13.745 1.00 86.12 185 LEU A N 1
ATOM 1459 C CA . LEU A 1 185 ? -10.050 2.809 14.122 1.00 86.12 185 LEU A CA 1
ATOM 1460 C C . LEU A 1 185 ? -9.930 4.143 14.858 1.00 86.12 185 LEU A C 1
ATOM 1462 O O . LEU A 1 185 ? -10.752 5.038 14.676 1.00 86.12 185 LEU A O 1
ATOM 1466 N N . THR A 1 186 ? -8.904 4.283 15.690 1.00 84.56 186 THR A N 1
ATOM 1467 C CA . THR A 1 186 ? -8.665 5.515 16.447 1.00 84.56 186 THR A CA 1
ATOM 1468 C C . THR A 1 186 ? -7.179 5.814 16.564 1.00 84.56 186 THR A C 1
ATOM 1470 O O . THR A 1 186 ? -6.389 4.929 16.890 1.00 84.56 186 THR A O 1
ATOM 1473 N N . GLY A 1 187 ? -6.792 7.067 16.331 1.00 78.88 187 GLY A N 1
ATOM 1474 C CA . GLY A 1 187 ? -5.450 7.561 16.628 1.00 78.88 187 GLY A CA 1
ATOM 1475 C C . GLY A 1 187 ? -4.340 6.895 15.814 1.00 78.88 187 GLY A C 1
ATOM 1476 O O . GLY A 1 187 ? -3.303 6.553 16.380 1.00 78.88 187 GLY A O 1
ATOM 1477 N N . ILE A 1 188 ? -4.535 6.667 14.512 1.00 80.38 188 ILE A N 1
ATOM 1478 C CA . ILE A 1 188 ? -3.468 6.212 13.611 1.00 80.38 188 ILE A CA 1
ATOM 1479 C C . ILE A 1 188 ? -2.314 7.218 13.692 1.00 80.38 188 ILE A C 1
ATOM 1481 O O . ILE A 1 188 ? -2.447 8.389 13.333 1.00 80.38 188 ILE A O 1
ATOM 1485 N N . ILE A 1 189 ? -1.166 6.751 14.183 1.00 77.12 189 ILE A N 1
ATOM 1486 C CA . ILE A 1 189 ? -0.008 7.606 14.446 1.00 77.12 189 ILE A CA 1
ATOM 1487 C C . ILE A 1 189 ? 0.709 7.859 13.123 1.00 77.12 189 ILE A C 1
ATOM 1489 O O . ILE A 1 189 ? 1.105 6.924 12.433 1.00 77.12 189 ILE A O 1
ATOM 1493 N N . LYS A 1 190 ? 0.910 9.123 12.760 1.00 69.69 190 LYS A N 1
ATOM 1494 C CA . LYS A 1 190 ? 1.764 9.463 11.618 1.00 69.69 190 LYS A CA 1
ATOM 1495 C C . LYS A 1 190 ? 3.227 9.240 12.039 1.00 69.69 190 LYS A C 1
ATOM 1497 O O . LYS A 1 190 ? 3.606 9.782 13.080 1.00 69.69 190 LYS A O 1
ATOM 1502 N N . PRO A 1 191 ? 4.020 8.430 11.312 1.00 66.31 191 PRO A N 1
ATOM 1503 C CA . PRO A 1 191 ? 5.454 8.306 11.566 1.00 66.31 191 PRO A CA 1
ATOM 1504 C C . PRO A 1 191 ? 6.109 9.693 11.548 1.00 66.31 191 PRO A C 1
ATOM 1506 O O . PRO A 1 191 ? 5.734 10.520 10.716 1.00 66.31 191 PRO A O 1
ATOM 1509 N N . ILE A 1 192 ? 7.025 9.939 12.489 1.00 57.31 192 ILE A N 1
ATOM 1510 C CA . ILE A 1 192 ? 7.845 11.161 12.576 1.00 57.31 192 ILE A CA 1
ATOM 1511 C C . ILE A 1 192 ? 9.144 10.934 11.808 1.00 57.31 192 ILE A C 1
ATOM 1513 O O . ILE A 1 192 ? 9.704 9.821 11.958 1.00 57.31 192 ILE A O 1
#

Foldseek 3Di:
DPPVVVVVVVVVVVVVVPPDPPPPPQFDDFQFAQVNVVPDDDDPLVVLVVVLCVVVDPQDPPQFNTKGFCVVPVVLQVQLLCQAPDDVDDPFFFWDWSQADPVGWTKIKGKGQHALVNLLNSNGNPSVPSPPSNQAIKIFIWTFAAQEETGTTIITTGPDRCSVVSVPVVDPRHTVVVVCVVVVHYNHDRDD

Radius of gyration: 22.38 Å; chains: 1; bounding box: 87×36×36 Å

Sequence (192 aa):
MQVRQILFYAFIVVTFIWGCVAPRTRPQKYPGSRGTVSKGRATERVQEFITRLSQQTRIPPRPYKVWLDVNGAEELEKILSDLLFDEGRNTNPKVLSLGTDNDGAHLAVSIVKPNPDAAAVLAGRLAMRSKGWETRRGLVLMHLRSNKAPSIVGWLRFKNHNGASQLEKAQGMISFEDLERLHGLTGIIKPI

pLDDT: mean 73.54, std 16.51, range [38.88, 95.12]

Organism: Kalmanozyma brasiliensis (strain GHG001) (NCBI:txid1365824)